Protein AF-0000000087666807 (afdb_homodimer)

Nearest PDB structures (foldseek):
  1y7y-assembly1_B  TM=9.751E-01  e=1.512E-03  Aeromonas hydrophila
  5woq-assembly2_C  TM=7.328E-01  e=1.036E-03  Mycolicibacterium smegmatis MC2 155
  8ezt-assembly1_D-2  TM=8.609E-01  e=6.157E-03  Legionella pneumophila
  4ia8-assembly1_B  TM=7.333E-01  e=5.236E-03  Enterobacter sp. RFL1396
  3g5g-assembly5_J  TM=7.541E-01  e=9.484E-03  Enterobacter sp. RFL1396

Organism: NCBI:txid484088

Radius of gyration: 24.6 Å; Cα contacts (8 Å, |Δi|>4): 236; chains: 2; bounding box: 32×91×91 Å

Secondary structure (DSSP, 8-state):
---S--THHHHHHHHHTT--HHHHHHHHTS-HHHHHHHHTT----BHHHHHHHHHHTTEEEEEEEGGGHHHHHHHHHHHHHHHS-----------------TT-/---S--THHHHHHHHHTT--HHHHHHHHTS-HHHHHHHHTT----BHHHHHHHHHHTTEEEEEEEGGGHHHHHHHHHHHHHHHS-----------------TT-

InterPro domains:
  IPR001387 Cro/C1-type, helix-turn-helix domain [PS50943] (10-64)
  IPR001387 Cro/C1-type, helix-turn-helix domain [SM00530] (9-64)
  IPR001387 Cro/C1-type, helix-turn-helix domain [cd00093] (8-61)
  IPR010982 Lambda repressor-like, DNA-binding domain superfamily [G3DSA:1.10.260.40] (8-65)
  IPR010982 Lambda repressor-like, DNA-binding domain superfamily [SSF47413] (9-67)

pLDDT: mean 81.25, std 23.04, range [29.05, 98.06]

Solvent-accessible surface area (backbone atoms only — not comparable to full-atom values): 11860 Å² total; per-residue (Å²): 124,82,74,35,70,59,31,57,54,54,48,54,50,34,53,64,67,70,46,50,60,59,55,41,12,60,66,34,71,49,53,42,68,56,47,52,35,37,40,67,58,74,53,70,54,32,46,66,57,50,30,30,46,26,54,51,63,51,28,38,48,42,83,32,52,49,91,49,39,66,61,50,50,51,54,48,49,54,58,49,54,67,62,43,62,76,77,60,78,73,68,77,70,69,74,73,68,76,67,70,68,72,72,121,126,80,72,33,70,57,34,58,53,53,47,54,50,33,52,61,69,69,45,52,60,58,55,42,13,60,65,33,72,50,52,43,68,56,46,53,36,38,41,66,58,74,53,69,55,33,46,65,57,51,27,30,46,25,55,51,65,50,30,37,50,43,82,32,53,48,91,49,39,65,62,50,52,50,54,47,48,53,59,51,55,68,61,42,62,77,77,62,78,74,68,75,69,70,73,73,68,76,67,69,68,75,72,122

Foldseek 3Di:
DCVDDQLCVLVLLCVLVPHDLCQLCVQLVHDSVVNVCSSVVNDDDDPSSVVSSCVSSVHDDDDDDPVCVVVVVVVVVVVSVVSPDPPPPPPCPVPPVPPPPVPD/DCVDDQLCVLVLLCVLVPHDLCQLCVQLVHDSVVNVCSSVVNDDDDPSSVVSSCVSSVHDDDDDDPVCVVVVVVVVVVVSVVSNDPPPDPPCPVPPVPPPPVPD

Sequence (208 aa):
MIQGVDFSRFRILREAKKMSQAEVADLADISQGKVSIIEAGKANPEVTTLNAICAALDAELILVPRRIGGDVRNLVDRHLNRHVTPVGAVMSVRDEVFIPDPKDMIQGVDFSRFRILREAKKMSQAEVADLADISQGKVSIIEAGKANPEVTTLNAICAALDAELILVPRRIGGDVRNLVDRHLNRHVTPVGAVMSVRDEVFIPDPKD

Structure (mmCIF, N/CA/C/O backbone):
data_AF-0000000087666807-model_v1
#
loop_
_entity.id
_entity.type
_entity.pdbx_description
1 polymer 'Transcriptional regulator'
#
loop_
_atom_site.group_PDB
_atom_site.id
_atom_site.type_symbol
_atom_site.label_atom_id
_atom_site.label_alt_id
_atom_site.label_comp_id
_atom_site.label_asym_id
_atom_site.label_entity_id
_atom_site.label_seq_id
_atom_site.pdbx_PDB_ins_code
_atom_site.Cartn_x
_atom_site.Cartn_y
_atom_site.Cartn_z
_atom_site.occupancy
_atom_site.B_iso_or_equiv
_atom_site.auth_seq_id
_atom_site.auth_comp_id
_atom_site.auth_asym_id
_atom_site.auth_atom_id
_atom_site.pdbx_PDB_model_num
ATOM 1 N N . MET A 1 1 ? -3.113 6.438 -15.602 1 35.72 1 MET A N 1
ATOM 2 C CA . MET A 1 1 ? -2.324 6.852 -14.445 1 35.72 1 MET A CA 1
ATOM 3 C C . MET A 1 1 ? -2.672 6.008 -13.219 1 35.72 1 MET A C 1
ATOM 5 O O . MET A 1 1 ? -3.807 6.039 -12.742 1 35.72 1 MET A O 1
ATOM 9 N N . ILE A 1 2 ? -2.189 4.902 -13.125 1 46.78 2 ILE A N 1
ATOM 10 C CA . ILE A 1 2 ? -2.531 3.996 -12.031 1 46.78 2 ILE A CA 1
ATOM 11 C C . ILE A 1 2 ? -2.357 4.711 -10.695 1 46.78 2 ILE A C 1
ATOM 13 O O . ILE A 1 2 ? -1.237 5.059 -10.312 1 46.78 2 ILE A O 1
ATOM 17 N N . GLN A 1 3 ? -3.242 5.766 -10.469 1 55.06 3 GLN A N 1
ATOM 18 C CA . GLN A 1 3 ? -3.314 6.684 -9.336 1 55.06 3 GLN A CA 1
ATOM 19 C C . GLN A 1 3 ? -3.619 5.934 -8.039 1 55.06 3 GLN A C 1
ATOM 21 O O . GLN A 1 3 ? -3.578 6.52 -6.957 1 55.06 3 GLN A O 1
ATOM 26 N N . GLY A 1 4 ? -3.055 4.77 -8.008 1 70.12 4 GLY A N 1
ATOM 27 C CA . GLY A 1 4 ? -3.365 4.043 -6.789 1 70.12 4 GLY A CA 1
ATOM 28 C C . GLY A 1 4 ? -2.6 2.738 -6.66 1 70.12 4 GLY A C 1
ATOM 29 O O . GLY A 1 4 ? -1.472 2.625 -7.145 1 70.12 4 GLY A O 1
ATOM 30 N N . VAL A 1 5 ? -3.09 2 -5.922 1 81.5 5 VAL A N 1
ATOM 31 C CA . VAL A 1 5 ? -2.484 0.679 -5.785 1 81.5 5 VAL A CA 1
ATOM 32 C C . VAL A 1 5 ? -2.42 -0.002 -7.152 1 81.5 5 VAL A C 1
ATOM 34 O O . VAL A 1 5 ? -3.432 -0.096 -7.852 1 81.5 5 VAL A O 1
ATOM 37 N N . ASP A 1 6 ? -1.233 -0.375 -7.586 1 84.25 6 ASP A N 1
ATOM 38 C CA . ASP A 1 6 ? -1.036 -1.077 -8.852 1 84.25 6 ASP A CA 1
ATOM 39 C C . ASP A 1 6 ? -1.26 -2.578 -8.688 1 84.25 6 ASP A C 1
ATOM 41 O O . ASP A 1 6 ? -0.338 -3.312 -8.32 1 84.25 6 ASP A O 1
ATOM 45 N N . PHE A 1 7 ? -2.396 -3.062 -9.062 1 89.75 7 PHE A N 1
ATOM 46 C CA . PHE A 1 7 ? -2.801 -4.445 -8.828 1 89.75 7 PHE A CA 1
ATOM 47 C C . PHE A 1 7 ? -2.045 -5.395 -9.742 1 89.75 7 PHE A C 1
ATOM 49 O O . PHE A 1 7 ? -1.998 -6.602 -9.492 1 89.75 7 PHE A O 1
ATOM 56 N N . SER A 1 8 ? -1.511 -4.871 -10.82 1 87.94 8 SER A N 1
ATOM 57 C CA . SER A 1 8 ? -0.708 -5.711 -11.703 1 87.94 8 SER A CA 1
ATOM 58 C C . SER A 1 8 ? 0.528 -6.242 -10.984 1 87.94 8 SE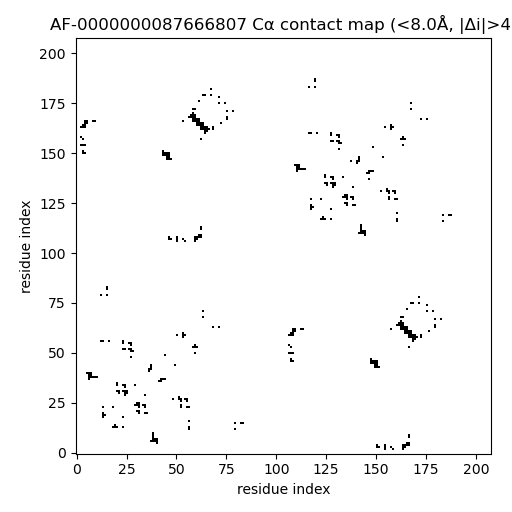R A C 1
ATOM 60 O O . SER A 1 8 ? 1.064 -7.289 -11.352 1 87.94 8 SER A O 1
ATOM 62 N N . ARG A 1 9 ? 0.933 -5.547 -9.984 1 91.12 9 ARG A N 1
ATOM 63 C CA . ARG A 1 9 ? 2.115 -5.953 -9.234 1 91.12 9 ARG A CA 1
ATOM 64 C C . ARG A 1 9 ? 1.837 -7.199 -8.406 1 91.12 9 ARG A C 1
ATOM 66 O O . ARG A 1 9 ? 2.746 -7.984 -8.125 1 91.12 9 ARG A O 1
ATOM 73 N N . PHE A 1 10 ? 0.623 -7.391 -8.047 1 93.69 10 PHE A N 1
ATOM 74 C CA . PHE A 1 10 ? 0.247 -8.602 -7.324 1 93.69 10 PHE A CA 1
ATOM 75 C C . PHE A 1 10 ? 0.445 -9.836 -8.195 1 93.69 10 PHE A C 1
ATOM 77 O O . PHE A 1 10 ? 0.965 -10.852 -7.73 1 93.69 10 PHE A O 1
ATOM 84 N N . ARG A 1 11 ? 0.023 -9.648 -9.43 1 94.19 11 ARG A N 1
ATOM 85 C CA . ARG A 1 11 ? 0.214 -10.734 -10.383 1 94.19 11 ARG A CA 1
ATOM 86 C C . ARG A 1 11 ? 1.696 -11.016 -10.602 1 94.19 11 ARG A C 1
ATOM 88 O O . ARG A 1 11 ? 2.123 -12.18 -10.586 1 94.19 11 ARG A O 1
ATOM 95 N N . ILE A 1 12 ? 2.457 -9.984 -10.82 1 92.81 12 ILE A N 1
ATOM 96 C CA . ILE A 1 12 ? 3.889 -10.109 -11.078 1 92.81 12 ILE A CA 1
ATOM 97 C C . ILE A 1 12 ? 4.562 -10.828 -9.906 1 92.81 12 ILE A C 1
ATOM 99 O O . ILE A 1 12 ? 5.363 -11.742 -10.117 1 92.81 12 ILE A O 1
ATOM 103 N N . LEU A 1 13 ? 4.223 -10.484 -8.734 1 94.12 13 LEU A N 1
ATOM 104 C CA . LEU A 1 13 ? 4.805 -11.102 -7.547 1 94.12 13 LEU A CA 1
ATOM 105 C C . LEU A 1 13 ? 4.348 -12.547 -7.406 1 94.12 13 LEU A C 1
ATOM 107 O O . LEU A 1 13 ? 5.145 -13.422 -7.055 1 94.12 13 LEU A O 1
ATOM 111 N N . ARG A 1 14 ? 3.072 -12.734 -7.566 1 95.5 14 ARG A N 1
ATOM 112 C CA . ARG A 1 14 ? 2.545 -14.094 -7.5 1 95.5 14 ARG A CA 1
ATOM 113 C C . ARG A 1 14 ? 3.291 -15.016 -8.453 1 95.5 14 ARG A C 1
ATOM 115 O O . ARG A 1 14 ? 3.709 -16.109 -8.07 1 95.5 14 ARG A O 1
ATOM 122 N N . GLU A 1 15 ? 3.451 -14.562 -9.695 1 93.88 15 GLU A N 1
ATOM 123 C CA . GLU A 1 15 ? 4.129 -15.344 -10.727 1 93.88 15 GLU A CA 1
ATOM 124 C C . GLU A 1 15 ? 5.602 -15.547 -10.383 1 93.88 15 GLU A C 1
ATOM 126 O O . GLU A 1 15 ? 6.156 -16.625 -10.625 1 93.88 15 GLU A O 1
ATOM 131 N N . ALA A 1 16 ? 6.234 -14.539 -9.828 1 91.44 16 ALA A N 1
ATOM 132 C CA . ALA A 1 16 ? 7.629 -14.641 -9.406 1 91.44 16 ALA A CA 1
ATOM 133 C C . ALA A 1 16 ? 7.805 -15.711 -8.336 1 91.44 16 ALA A C 1
ATOM 135 O O . ALA A 1 16 ? 8.852 -16.359 -8.258 1 91.44 16 ALA A O 1
ATOM 136 N N . LYS A 1 17 ? 6.777 -15.93 -7.59 1 93.75 17 LYS A N 1
ATOM 137 C CA . LYS A 1 17 ? 6.801 -16.922 -6.523 1 93.75 17 LYS A CA 1
ATOM 138 C C . LYS A 1 17 ? 6.285 -18.281 -7.016 1 93.75 17 LYS A C 1
ATOM 140 O O . LYS A 1 17 ? 6.156 -19.219 -6.234 1 93.75 17 LYS A O 1
ATOM 145 N N . LYS A 1 18 ? 5.832 -18.297 -8.289 1 94.38 18 LYS A N 1
ATOM 146 C CA . LYS A 1 18 ? 5.34 -19.5 -8.953 1 94.38 18 LYS A CA 1
ATOM 147 C C . LYS A 1 18 ? 4.051 -20 -8.305 1 94.38 18 LYS A C 1
ATOM 149 O O . LYS A 1 18 ? 3.859 -21.203 -8.133 1 94.38 18 LYS A O 1
ATOM 154 N N . MET A 1 19 ? 3.314 -19.109 -7.887 1 96.44 19 MET A N 1
ATOM 155 C CA . MET A 1 19 ? 2.021 -19.438 -7.301 1 96.44 19 MET A CA 1
ATOM 156 C C . MET A 1 19 ? 0.894 -19.219 -8.305 1 96.44 19 MET A C 1
ATOM 158 O O . MET A 1 19 ? 0.922 -18.266 -9.078 1 96.44 19 MET A O 1
ATOM 162 N N . SER A 1 20 ? -0.062 -20.078 -8.234 1 97.69 20 SER A N 1
ATOM 163 C CA . SER A 1 20 ? -1.288 -19.875 -9 1 97.69 20 SER A CA 1
ATOM 164 C C . SER A 1 20 ? -2.258 -18.969 -8.242 1 97.69 20 SER A C 1
ATOM 166 O O . SER A 1 20 ? -2.059 -18.688 -7.062 1 97.69 20 SER A O 1
ATOM 168 N N . GLN A 1 21 ? -3.223 -18.469 -8.984 1 97.69 21 GLN A N 1
ATOM 169 C CA . GLN A 1 21 ? -4.27 -17.688 -8.328 1 97.69 21 GLN A CA 1
ATOM 170 C C . GLN A 1 21 ? -4.98 -18.516 -7.262 1 97.69 21 GLN A C 1
ATOM 172 O O . GLN A 1 21 ? -5.363 -17.984 -6.211 1 97.69 21 GLN A O 1
ATOM 177 N N . ALA A 1 22 ? -5.18 -19.828 -7.523 1 98.06 22 ALA A N 1
ATOM 178 C CA . ALA A 1 22 ? -5.844 -20.734 -6.586 1 98.06 22 ALA A CA 1
ATOM 179 C C . ALA A 1 22 ? -5.039 -20.875 -5.297 1 98.06 22 ALA A C 1
ATOM 181 O O . ALA A 1 22 ? -5.609 -20.906 -4.203 1 98.06 22 ALA A O 1
ATOM 182 N N . GLU A 1 23 ? -3.779 -20.953 -5.414 1 98.06 23 GLU A N 1
ATOM 183 C CA . GLU A 1 23 ? -2.908 -21.078 -4.25 1 98.06 23 GLU A CA 1
ATOM 184 C C . GLU A 1 23 ? -2.951 -19.812 -3.395 1 98.06 23 GLU A C 1
ATOM 186 O O . GLU A 1 23 ? -3.031 -19.891 -2.166 1 98.06 23 GLU A O 1
ATOM 191 N N . VAL A 1 24 ? -2.91 -18.719 -4.016 1 97.88 24 VAL A N 1
ATOM 192 C CA . VAL A 1 24 ? -2.998 -17.453 -3.291 1 97.88 24 VAL A CA 1
ATOM 193 C C . VAL A 1 24 ? -4.348 -17.359 -2.584 1 97.88 24 VAL A C 1
ATOM 195 O O . VAL A 1 24 ? -4.418 -16.953 -1.422 1 97.88 24 VAL A O 1
ATOM 198 N N . ALA A 1 25 ? -5.375 -17.688 -3.311 1 98.06 25 ALA A N 1
ATOM 199 C CA . ALA A 1 25 ? -6.734 -17.641 -2.77 1 98.06 25 ALA A CA 1
ATOM 200 C C . ALA A 1 25 ? -6.852 -18.516 -1.518 1 98.06 25 ALA A C 1
ATOM 202 O O . ALA A 1 25 ? -7.438 -18.078 -0.518 1 98.06 25 ALA A O 1
ATOM 203 N N . ASP A 1 26 ? -6.316 -19.672 -1.569 1 98.06 26 ASP A N 1
ATOM 204 C CA . ASP A 1 26 ? -6.348 -20.609 -0.443 1 98.06 26 ASP A CA 1
ATOM 205 C C . ASP A 1 26 ? -5.613 -20.031 0.764 1 98.06 26 ASP A C 1
ATOM 207 O O . ASP A 1 26 ? -6.145 -20.016 1.876 1 98.06 26 ASP A O 1
ATOM 211 N N . LEU A 1 27 ? -4.477 -19.469 0.552 1 97.19 27 LEU A N 1
ATOM 212 C CA . LEU A 1 27 ? -3.652 -18.922 1.618 1 97.19 27 LEU A CA 1
ATOM 213 C C . LEU A 1 27 ? -4.301 -17.672 2.211 1 97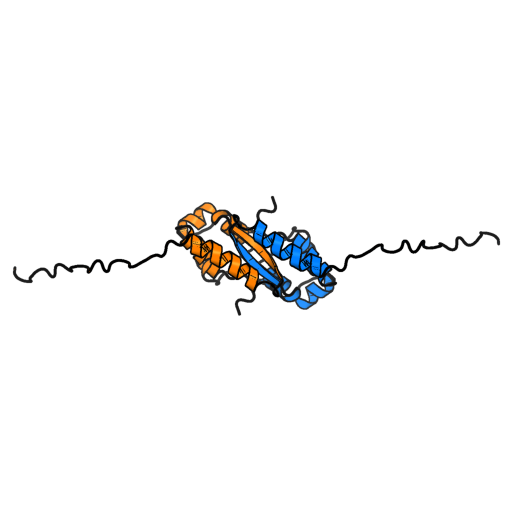.19 27 LEU A C 1
ATOM 215 O O . LEU A 1 27 ? -4.18 -17.406 3.412 1 97.19 27 LEU A O 1
ATOM 219 N N . ALA A 1 28 ? -4.938 -16.922 1.374 1 97.12 28 ALA A N 1
ATOM 220 C CA . ALA A 1 28 ? -5.555 -15.672 1.795 1 97.12 28 ALA A CA 1
ATOM 221 C C . ALA A 1 28 ? -6.973 -15.906 2.309 1 97.12 28 ALA A C 1
ATOM 223 O O . ALA A 1 28 ? -7.617 -14.984 2.814 1 97.12 28 ALA A O 1
ATOM 224 N N . ASP A 1 29 ? -7.508 -17.078 2.102 1 97.5 29 ASP A N 1
ATOM 225 C CA . ASP A 1 29 ? -8.852 -17.469 2.525 1 97.5 29 ASP A CA 1
ATOM 226 C C . ASP A 1 29 ? -9.914 -16.641 1.8 1 97.5 29 ASP A C 1
ATOM 228 O O . ASP A 1 29 ? -10.781 -16.047 2.436 1 97.5 29 ASP A O 1
ATOM 232 N N . ILE A 1 30 ? -9.75 -16.484 0.566 1 96.56 30 ILE A N 1
ATOM 233 C CA . ILE A 1 30 ? -10.719 -15.867 -0.335 1 96.56 30 ILE A CA 1
ATOM 234 C C . ILE A 1 30 ? -10.891 -16.734 -1.583 1 96.56 30 ILE A C 1
ATOM 236 O O . ILE A 1 30 ? -10.188 -17.734 -1.751 1 96.56 30 ILE A O 1
ATOM 240 N N . SER A 1 31 ? -11.828 -16.359 -2.389 1 97.31 31 SER A N 1
ATOM 241 C CA . SER A 1 31 ? -12.07 -17.156 -3.594 1 97.31 31 SER A CA 1
ATOM 242 C C . SER A 1 31 ? -11.07 -16.797 -4.695 1 97.31 31 SER A C 1
ATOM 244 O O . SER A 1 31 ? -10.594 -15.664 -4.762 1 97.31 31 SER A O 1
ATOM 246 N N . GLN A 1 32 ? -10.781 -17.797 -5.527 1 97.44 32 GLN A N 1
ATOM 247 C CA . GLN A 1 32 ? -9.922 -17.562 -6.688 1 97.44 32 GLN A CA 1
ATOM 248 C C . GLN A 1 32 ? -10.484 -16.453 -7.578 1 97.44 32 GLN A C 1
ATOM 250 O O . GLN A 1 32 ? -9.727 -15.68 -8.164 1 97.44 32 GLN A O 1
ATOM 255 N N . GLY A 1 33 ? -11.797 -16.453 -7.691 1 97.12 33 GLY A N 1
ATOM 256 C CA . GLY A 1 33 ? -12.438 -15.398 -8.469 1 97.12 33 GLY A CA 1
ATOM 257 C C . GLY A 1 33 ? -12.141 -14.008 -7.953 1 97.12 33 GLY A C 1
ATOM 258 O O . GLY A 1 33 ? -11.945 -13.078 -8.742 1 97.12 33 GLY A O 1
ATOM 259 N N . LYS A 1 34 ? -12.102 -13.836 -6.688 1 96.69 34 LYS A N 1
ATOM 260 C CA . LYS A 1 34 ? -11.781 -12.555 -6.074 1 96.69 34 LYS A CA 1
ATOM 261 C C . LYS A 1 34 ? -10.344 -12.141 -6.371 1 96.69 34 LYS A C 1
ATOM 263 O O . LYS A 1 34 ? -10.07 -10.977 -6.664 1 96.69 34 LYS A O 1
ATOM 268 N N . VAL A 1 35 ? -9.445 -13.078 -6.25 1 97 35 VAL A N 1
ATOM 269 C CA . VAL A 1 35 ? -8.055 -12.812 -6.578 1 97 35 VAL A CA 1
ATOM 270 C C . VAL A 1 35 ? -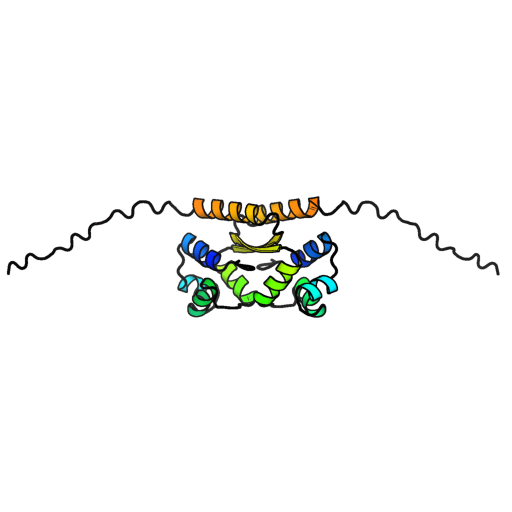7.945 -12.328 -8.023 1 97 35 VAL A C 1
ATOM 272 O O . VAL A 1 35 ? -7.277 -11.336 -8.305 1 97 35 VAL A O 1
ATOM 275 N N . SER A 1 36 ? -8.586 -13.008 -8.906 1 96.12 36 SER A N 1
ATOM 276 C CA . SER A 1 36 ? -8.539 -12.68 -10.32 1 96.12 36 SER A CA 1
ATOM 277 C C . SER A 1 36 ? -9.047 -11.266 -10.578 1 96.12 36 SER A C 1
ATOM 279 O O . SER A 1 36 ? -8.422 -10.492 -11.305 1 96.12 36 SER A O 1
ATOM 281 N N . ILE A 1 37 ? -10.156 -10.961 -9.969 1 94.75 37 ILE A N 1
ATOM 282 C CA . ILE A 1 37 ? -10.773 -9.648 -10.164 1 94.75 37 ILE A CA 1
ATOM 283 C C . ILE A 1 37 ? -9.867 -8.562 -9.578 1 94.75 37 ILE A C 1
ATOM 285 O O . ILE A 1 37 ? -9.742 -7.477 -10.148 1 94.75 37 ILE A O 1
ATOM 289 N N . ILE A 1 38 ? -9.242 -8.828 -8.508 1 94.38 38 ILE A N 1
ATOM 290 C CA . ILE A 1 38 ? -8.359 -7.875 -7.855 1 94.38 38 ILE A CA 1
ATOM 291 C C . ILE A 1 38 ? -7.117 -7.645 -8.719 1 94.38 38 ILE A C 1
ATOM 293 O O . ILE A 1 38 ? -6.754 -6.5 -9 1 94.38 38 ILE A O 1
ATOM 297 N N . GLU A 1 39 ? -6.496 -8.734 -9.203 1 93.81 39 GLU A N 1
ATOM 298 C CA . GLU A 1 39 ? -5.289 -8.617 -10.016 1 93.81 39 GLU A CA 1
ATOM 299 C C . GLU A 1 39 ? -5.574 -7.902 -11.336 1 93.81 39 GLU A C 1
ATOM 301 O O . GLU A 1 39 ? -4.672 -7.312 -11.938 1 93.81 39 GLU A O 1
ATOM 306 N N . ALA A 1 40 ? -6.855 -7.988 -11.734 1 92.31 40 ALA A N 1
ATOM 307 C CA . ALA A 1 40 ? -7.262 -7.336 -12.977 1 92.31 40 ALA A CA 1
ATOM 308 C C . ALA A 1 40 ? -7.594 -5.863 -12.742 1 92.31 40 ALA A C 1
ATOM 310 O O . ALA A 1 40 ? -7.863 -5.121 -13.688 1 92.31 40 ALA A O 1
ATOM 311 N N . GLY A 1 41 ? -7.551 -5.508 -11.562 1 90.5 41 GLY A N 1
ATOM 312 C CA . GLY A 1 41 ? -7.859 -4.121 -11.25 1 90.5 41 GLY A CA 1
ATOM 313 C C . GLY A 1 41 ? -9.336 -3.805 -11.328 1 90.5 41 GLY A C 1
ATOM 314 O O . GLY A 1 41 ? -9.727 -2.641 -11.469 1 90.5 41 GLY A O 1
ATOM 315 N N . LYS A 1 42 ? -10.164 -4.703 -11.227 1 90.56 42 LYS A N 1
ATOM 316 C CA . LYS A 1 42 ? -11.602 -4.535 -11.398 1 90.56 42 LYS A CA 1
ATOM 317 C C . LYS A 1 42 ? -12.328 -4.578 -10.055 1 90.56 42 LYS A C 1
ATOM 319 O O . LYS A 1 42 ? -13.562 -4.586 -10.016 1 90.56 42 LYS A O 1
ATOM 324 N N . ALA A 1 43 ? -11.641 -4.66 -9.008 1 90.25 43 ALA A N 1
ATOM 325 C CA . ALA A 1 43 ? -12.219 -4.727 -7.668 1 90.25 43 ALA A CA 1
ATOM 326 C C . ALA A 1 43 ? -11.805 -3.52 -6.836 1 90.25 43 ALA A C 1
ATOM 328 O O . ALA A 1 43 ? -10.859 -2.807 -7.188 1 90.25 43 ALA A O 1
ATOM 329 N N . ASN A 1 44 ? -12.586 -3.244 -5.828 1 93.44 44 ASN A N 1
ATOM 330 C CA . ASN A 1 44 ? -12.281 -2.262 -4.797 1 93.44 44 ASN A CA 1
ATOM 331 C C . ASN A 1 44 ? -12.188 -2.908 -3.416 1 93.44 44 ASN A C 1
ATOM 333 O O . ASN A 1 44 ? -13.016 -2.643 -2.545 1 93.44 44 ASN A O 1
ATOM 337 N N . PRO A 1 45 ? -11.133 -3.688 -3.277 1 94.31 45 PRO A N 1
ATOM 338 C CA . PRO A 1 45 ? -11.023 -4.445 -2.031 1 94.31 45 PRO A CA 1
ATOM 339 C C . PRO A 1 45 ? -10.758 -3.559 -0.818 1 94.31 45 PRO A C 1
ATOM 341 O O . PRO A 1 45 ? -10.203 -2.463 -0.961 1 94.31 45 PRO A O 1
ATOM 344 N N . GLU A 1 46 ? -11.18 -4.09 0.335 1 94.25 46 GLU A N 1
ATOM 345 C CA . GLU A 1 46 ? -10.836 -3.436 1.593 1 94.25 46 GLU A CA 1
ATOM 346 C C . GLU A 1 46 ? -9.414 -3.801 2.031 1 94.25 46 GLU A C 1
ATOM 348 O O . GLU A 1 46 ? -8.836 -4.77 1.533 1 94.25 46 GLU A O 1
ATOM 353 N N . VAL A 1 47 ? -8.977 -3.045 2.932 1 93.12 47 VAL A N 1
ATOM 354 C CA . VAL A 1 47 ? -7.617 -3.217 3.42 1 93.12 47 VAL A CA 1
ATOM 355 C C . VAL A 1 47 ? -7.438 -4.633 3.971 1 93.12 47 VAL A C 1
ATOM 357 O O . VAL A 1 47 ? -6.387 -5.25 3.785 1 93.12 47 VAL A O 1
ATOM 360 N N . THR A 1 48 ? -8.422 -5.133 4.617 1 93.25 48 THR A N 1
ATOM 361 C CA . THR A 1 48 ? -8.328 -6.469 5.191 1 93.25 48 THR A CA 1
ATOM 362 C C . THR A 1 48 ? -8.055 -7.508 4.105 1 93.25 48 THR A C 1
ATOM 364 O O . THR A 1 48 ? -7.238 -8.406 4.289 1 93.25 48 THR A O 1
ATOM 367 N N . THR A 1 49 ? -8.734 -7.414 3.045 1 94.31 49 THR A N 1
ATOM 368 C CA . THR A 1 49 ? -8.547 -8.328 1.926 1 94.31 49 THR A CA 1
ATOM 369 C C . THR A 1 49 ? -7.152 -8.172 1.325 1 94.31 49 THR A C 1
ATOM 371 O O . THR A 1 49 ? -6.477 -9.156 1.039 1 94.31 49 THR A O 1
ATOM 374 N N . LEU A 1 50 ? -6.758 -6.98 1.177 1 93.62 50 LEU A N 1
ATOM 375 C CA . LEU A 1 50 ? -5.438 -6.711 0.624 1 93.62 50 LEU A CA 1
ATOM 376 C C . LEU A 1 50 ? -4.344 -7.27 1.527 1 93.62 50 LEU A C 1
ATOM 378 O O . LEU A 1 50 ? -3.377 -7.863 1.044 1 93.62 50 LEU A O 1
ATOM 382 N N . ASN A 1 51 ? -4.547 -7.066 2.75 1 93.81 51 ASN A N 1
ATOM 383 C CA . ASN A 1 51 ? -3.572 -7.586 3.703 1 93.81 51 ASN A CA 1
ATOM 384 C C . ASN A 1 51 ? -3.48 -9.109 3.637 1 93.81 51 ASN A C 1
ATOM 386 O O . ASN A 1 51 ? -2.396 -9.672 3.781 1 93.81 51 ASN A O 1
ATOM 390 N N . ALA A 1 52 ? -4.586 -9.711 3.494 1 95.44 52 ALA A N 1
ATOM 391 C CA . ALA A 1 52 ? -4.594 -11.172 3.387 1 95.44 52 ALA A CA 1
ATOM 392 C C . ALA A 1 52 ? -3.816 -11.633 2.16 1 95.44 52 ALA A C 1
ATOM 394 O O . ALA A 1 52 ? -3.035 -12.586 2.236 1 95.44 52 ALA A O 1
ATOM 395 N N . ILE A 1 53 ? -4.027 -10.969 1.065 1 95.94 53 ILE A N 1
ATOM 396 C CA . ILE A 1 53 ? -3.328 -11.32 -0.168 1 95.94 53 ILE A CA 1
ATOM 397 C C . ILE A 1 53 ? -1.837 -11.031 -0.015 1 95.94 53 ILE A C 1
ATOM 399 O O . ILE A 1 53 ? -0.999 -11.828 -0.445 1 95.94 53 ILE A O 1
ATOM 403 N N . CYS A 1 54 ? -1.523 -9.93 0.537 1 95.81 54 CYS A N 1
ATOM 404 C CA . CYS A 1 54 ? -0.129 -9.578 0.778 1 95.81 54 CYS A CA 1
ATOM 405 C C . CYS A 1 54 ? 0.56 -10.633 1.639 1 95.81 54 CYS A C 1
ATOM 407 O O . CYS A 1 54 ? 1.695 -11.023 1.359 1 95.81 54 CYS A O 1
ATOM 409 N N . ALA A 1 55 ? -0.126 -11.047 2.699 1 95.88 55 ALA A N 1
ATOM 410 C CA . ALA A 1 55 ? 0.426 -12.078 3.57 1 95.88 55 ALA A CA 1
ATOM 411 C C . ALA A 1 55 ? 0.694 -13.367 2.795 1 95.88 55 ALA A C 1
ATOM 413 O O . ALA A 1 55 ? 1.746 -13.984 2.957 1 95.88 55 ALA A O 1
ATOM 414 N N . ALA A 1 56 ? -0.255 -13.711 1.967 1 96.75 56 ALA A N 1
ATOM 415 C CA . ALA A 1 56 ? -0.119 -14.914 1.149 1 96.75 56 ALA A CA 1
ATOM 416 C C . ALA A 1 56 ? 1.095 -14.812 0.229 1 96.75 56 ALA A C 1
ATOM 418 O O . ALA A 1 56 ? 1.735 -15.82 -0.071 1 96.75 56 ALA A O 1
ATOM 419 N N . LEU A 1 57 ? 1.464 -13.633 -0.197 1 96.06 57 LEU A N 1
ATOM 420 C CA . LEU A 1 57 ? 2.545 -13.406 -1.148 1 96.06 57 LEU A CA 1
ATOM 421 C C . LEU A 1 57 ? 3.83 -13.016 -0.425 1 96.06 57 LEU A C 1
ATOM 423 O O . LEU A 1 57 ? 4.824 -12.656 -1.063 1 96.06 57 LEU A O 1
ATOM 427 N N . ASP A 1 58 ? 3.816 -12.961 0.876 1 95.81 58 ASP A N 1
ATOM 428 C CA . ASP A 1 58 ? 4.941 -12.516 1.691 1 95.81 58 ASP A CA 1
ATOM 429 C C . ASP A 1 58 ? 5.402 -11.125 1.275 1 95.81 58 ASP A C 1
ATOM 431 O O . ASP A 1 58 ? 6.582 -10.914 0.987 1 95.81 58 ASP A O 1
ATOM 435 N N . ALA A 1 59 ? 4.473 -10.227 1.237 1 96.31 59 ALA A N 1
ATOM 436 C CA . ALA A 1 59 ? 4.664 -8.836 0.85 1 96.31 59 ALA A CA 1
ATOM 437 C C . ALA A 1 59 ? 3.859 -7.898 1.747 1 96.31 59 ALA A C 1
ATOM 439 O O . ALA A 1 59 ? 3.135 -8.352 2.635 1 96.31 59 ALA A O 1
ATOM 440 N N . GLU A 1 60 ? 4.031 -6.66 1.537 1 95.25 60 GLU A N 1
ATOM 441 C CA . GLU A 1 60 ? 3.287 -5.641 2.268 1 95.25 60 GLU A CA 1
ATOM 442 C C . GLU A 1 60 ? 3.125 -4.375 1.431 1 95.25 60 GLU A C 1
ATOM 444 O O . GLU A 1 60 ? 3.857 -4.164 0.462 1 95.25 60 GLU A O 1
ATOM 449 N N . LEU A 1 61 ? 2.084 -3.615 1.721 1 95.06 61 LEU A N 1
ATOM 450 C CA . LEU A 1 61 ? 1.885 -2.307 1.109 1 95.06 61 LEU A CA 1
ATOM 451 C C . LEU A 1 61 ? 2.514 -1.207 1.959 1 95.06 61 LEU A C 1
ATOM 453 O O . LEU A 1 61 ? 2.223 -1.097 3.152 1 95.06 61 LEU A O 1
ATOM 457 N N . ILE A 1 62 ? 3.369 -0.396 1.378 1 95.12 62 ILE A N 1
ATOM 458 C CA . ILE A 1 62 ? 4.051 0.667 2.105 1 95.12 62 ILE A CA 1
ATOM 459 C C . ILE A 1 62 ? 3.689 2.021 1.502 1 95.12 62 ILE A C 1
ATOM 461 O O . ILE A 1 62 ? 3.641 2.17 0.279 1 95.12 62 ILE A O 1
ATOM 465 N N . LEU A 1 63 ? 3.303 2.951 2.396 1 95.06 63 LEU A N 1
ATOM 466 C CA . LEU A 1 63 ? 3.051 4.328 1.98 1 95.06 63 LEU A CA 1
ATOM 467 C C . LEU A 1 63 ? 4.352 5.027 1.608 1 95.06 63 LEU A C 1
ATOM 469 O O . LEU A 1 63 ? 5.27 5.121 2.428 1 95.06 63 LEU A O 1
ATOM 473 N N . VAL A 1 64 ? 4.422 5.52 0.364 1 95.81 64 VAL A N 1
ATOM 474 C CA . VAL A 1 64 ? 5.641 6.109 -0.175 1 95.81 64 VAL A CA 1
ATOM 475 C C . VAL A 1 64 ? 5.34 7.496 -0.739 1 95.81 64 VAL A C 1
ATOM 477 O O . VAL A 1 64 ? 4.445 7.656 -1.572 1 95.81 64 VAL A O 1
ATOM 480 N N . PRO A 1 65 ? 6.109 8.508 -0.25 1 95.69 65 PRO A N 1
ATOM 481 C CA . PRO A 1 65 ? 5.973 9.789 -0.933 1 95.69 65 PRO A CA 1
ATOM 482 C C . PRO A 1 65 ? 6.223 9.695 -2.436 1 95.69 65 PRO A C 1
ATOM 484 O O . PRO A 1 65 ? 7.16 9.016 -2.867 1 95.69 65 PRO A O 1
ATOM 487 N N . ARG A 1 66 ? 5.434 10.367 -3.195 1 95.31 66 ARG A N 1
ATOM 488 C CA . ARG A 1 66 ? 5.508 10.25 -4.648 1 95.31 66 ARG A CA 1
ATOM 489 C C . ARG A 1 66 ? 6.887 10.664 -5.156 1 95.31 66 ARG A C 1
ATOM 491 O O . ARG A 1 66 ? 7.387 10.102 -6.137 1 95.31 66 ARG A O 1
ATOM 498 N N . ARG A 1 67 ? 7.484 11.562 -4.516 1 95.38 67 ARG A N 1
ATOM 499 C CA . ARG A 1 67 ? 8.773 12.094 -4.93 1 95.38 67 ARG A CA 1
ATOM 500 C C . ARG A 1 67 ? 9.828 10.984 -5.004 1 95.38 67 ARG A C 1
ATOM 502 O O . ARG A 1 67 ? 10.773 11.078 -5.785 1 95.38 67 ARG A O 1
ATOM 509 N N . ILE A 1 68 ? 9.648 9.977 -4.215 1 96.62 68 ILE A N 1
ATOM 510 C CA . ILE A 1 68 ? 10.641 8.914 -4.207 1 96.62 68 ILE A CA 1
ATOM 511 C C . ILE A 1 68 ? 10.008 7.609 -4.684 1 96.62 68 ILE A C 1
ATOM 513 O O . ILE A 1 68 ? 10.555 6.527 -4.465 1 96.62 68 ILE A O 1
ATOM 517 N N . GLY A 1 69 ? 8.797 7.645 -5.188 1 96 69 GLY A N 1
ATOM 518 C CA . GLY A 1 69 ? 8.117 6.465 -5.703 1 96 69 GLY A CA 1
ATOM 519 C C . GLY A 1 69 ? 8.945 5.707 -6.727 1 96 69 GLY A C 1
ATOM 520 O O . GLY A 1 69 ? 8.984 4.473 -6.707 1 96 69 GLY A O 1
ATOM 521 N N . GLY A 1 70 ? 9.547 6.441 -7.582 1 96 70 GLY A N 1
ATOM 522 C CA . GLY A 1 70 ? 10.391 5.832 -8.594 1 96 70 GLY A CA 1
ATOM 523 C C . GLY A 1 70 ? 11.539 5.031 -8 1 96 70 GLY A C 1
ATOM 524 O O . GLY A 1 70 ? 11.844 3.934 -8.469 1 96 70 GLY A O 1
ATOM 525 N N . ASP A 1 71 ? 12.203 5.605 -6.953 1 97.06 71 ASP A N 1
ATOM 526 C CA . ASP A 1 71 ? 13.289 4.914 -6.273 1 97.06 71 ASP A CA 1
ATOM 527 C C . ASP A 1 71 ? 12.812 3.594 -5.668 1 97.06 71 ASP A C 1
ATOM 529 O O . ASP A 1 71 ? 13.5 2.576 -5.766 1 97.06 71 ASP A O 1
ATOM 533 N N . VAL A 1 72 ? 11.719 3.639 -5.105 1 96.81 72 VAL A N 1
ATOM 534 C CA . VAL A 1 72 ? 11.172 2.457 -4.445 1 96.81 72 VAL A CA 1
ATOM 535 C C . VAL A 1 72 ? 10.797 1.408 -5.492 1 96.81 72 VAL A C 1
ATOM 537 O O . VAL A 1 72 ? 11.117 0.227 -5.336 1 96.81 72 VAL A O 1
ATOM 540 N N . ARG A 1 73 ? 10.133 1.809 -6.547 1 95.06 73 ARG A N 1
ATOM 541 C CA . ARG A 1 73 ? 9.766 0.866 -7.598 1 95.06 73 ARG A CA 1
ATOM 542 C C . ARG A 1 73 ? 11 0.206 -8.203 1 95.06 73 ARG A C 1
ATOM 544 O O . ARG A 1 73 ? 10.984 -0.989 -8.508 1 95.06 73 ARG A O 1
ATOM 551 N N . ASN A 1 74 ? 12.047 0.97 -8.359 1 96.25 74 ASN A N 1
ATOM 552 C CA . ASN A 1 74 ? 13.297 0.417 -8.875 1 96.25 74 ASN A CA 1
ATOM 553 C C . ASN A 1 74 ? 13.875 -0.635 -7.938 1 96.25 74 ASN A C 1
ATOM 555 O O . ASN A 1 74 ? 14.383 -1.662 -8.383 1 96.25 74 ASN A O 1
ATOM 559 N N . LEU A 1 75 ? 13.828 -0.333 -6.672 1 95.75 75 LEU A N 1
ATOM 560 C CA . LEU A 1 75 ? 14.297 -1.274 -5.664 1 95.75 75 LEU A CA 1
ATOM 561 C C . LEU A 1 75 ? 13.5 -2.574 -5.723 1 95.75 75 LEU A C 1
ATOM 563 O O . LEU A 1 75 ? 14.078 -3.664 -5.645 1 95.75 75 LEU A O 1
ATOM 567 N N . VAL A 1 76 ? 12.219 -2.482 -5.859 1 95.19 76 VAL A N 1
ATOM 568 C CA . VAL A 1 76 ? 11.344 -3.646 -5.91 1 95.19 76 VAL A CA 1
ATOM 569 C C . VAL A 1 76 ? 11.617 -4.449 -7.18 1 95.19 76 VAL A C 1
ATOM 571 O O . VAL A 1 76 ? 11.734 -5.676 -7.133 1 95.19 76 VAL A O 1
ATOM 574 N N . ASP A 1 77 ? 11.75 -3.764 -8.32 1 93.81 77 ASP A N 1
ATOM 575 C CA . ASP A 1 77 ? 12 -4.43 -9.602 1 93.81 77 ASP A CA 1
ATOM 576 C C . ASP A 1 77 ? 13.336 -5.172 -9.578 1 93.81 77 ASP A C 1
ATOM 578 O O . ASP A 1 77 ? 13.438 -6.281 -10.109 1 93.81 77 ASP A O 1
ATOM 582 N N . ARG A 1 78 ? 14.312 -4.598 -9.039 1 93.5 78 ARG A N 1
ATOM 583 C CA . ARG A 1 78 ? 15.617 -5.246 -8.922 1 93.5 78 ARG A CA 1
ATOM 584 C C . ARG A 1 78 ? 15.516 -6.531 -8.102 1 93.5 78 ARG A C 1
ATOM 586 O O . ARG A 1 78 ? 16.156 -7.531 -8.438 1 93.5 78 ARG A O 1
ATOM 593 N N . HIS A 1 79 ? 14.75 -6.418 -7.035 1 92.44 79 HIS A N 1
ATOM 594 C CA . HIS A 1 79 ? 14.562 -7.586 -6.18 1 92.44 79 HIS A CA 1
ATOM 595 C C . HIS A 1 79 ? 13.836 -8.703 -6.926 1 92.44 79 HIS A C 1
ATOM 597 O O . HIS A 1 79 ? 14.203 -9.875 -6.797 1 92.44 79 HIS A O 1
ATOM 603 N N . LEU A 1 80 ? 12.852 -8.32 -7.684 1 88.81 80 LEU A N 1
ATOM 604 C CA . LEU A 1 80 ? 12.039 -9.32 -8.367 1 88.81 80 LEU A CA 1
ATOM 605 C C . LEU A 1 80 ? 12.789 -9.906 -9.562 1 88.81 80 LEU A C 1
ATOM 607 O O . LEU A 1 80 ? 12.602 -11.07 -9.906 1 88.81 80 LEU A O 1
ATOM 611 N N . ASN A 1 81 ? 13.516 -9.133 -10.312 1 81.81 81 ASN A N 1
ATOM 612 C CA . ASN A 1 81 ? 14.258 -9.602 -11.477 1 81.81 81 ASN A CA 1
ATOM 613 C C . ASN A 1 81 ? 15.406 -10.523 -11.07 1 81.81 81 ASN A C 1
ATOM 615 O O . ASN A 1 81 ? 15.836 -11.375 -11.852 1 81.81 81 ASN A O 1
ATOM 619 N N . ARG A 1 82 ? 15.844 -10.289 -9.922 1 68.62 82 ARG A N 1
ATOM 620 C CA . ARG A 1 82 ? 16.875 -11.203 -9.445 1 68.62 82 ARG A CA 1
ATOM 621 C C . ARG A 1 82 ? 16.328 -12.617 -9.273 1 68.62 82 ARG A C 1
ATOM 623 O O . ARG A 1 82 ? 17.047 -13.602 -9.406 1 68.62 82 ARG A O 1
ATOM 630 N N . HIS A 1 83 ? 15.156 -12.719 -8.844 1 59.41 83 HIS A N 1
ATOM 631 C CA . HIS A 1 83 ? 14.602 -14.039 -8.594 1 59.41 83 HIS A CA 1
ATOM 632 C C . HIS A 1 83 ? 13.969 -14.625 -9.852 1 59.41 83 HIS A C 1
ATOM 634 O O . HIS A 1 83 ? 13.648 -15.812 -9.898 1 59.41 83 HIS A O 1
ATOM 640 N N . VAL A 1 84 ? 13.492 -13.766 -10.672 1 55.56 84 VAL A N 1
ATOM 641 C CA . VAL A 1 84 ? 12.961 -14.305 -11.922 1 55.56 84 VAL A CA 1
ATOM 642 C C . VAL A 1 84 ? 14.094 -14.906 -12.75 1 55.56 84 VAL A C 1
ATOM 644 O O . VAL A 1 84 ? 15.039 -14.211 -13.117 1 55.56 84 VAL A O 1
ATOM 647 N N . THR A 1 85 ? 14.5 -16.062 -12.523 1 47.44 85 THR A N 1
ATOM 648 C CA . THR A 1 85 ? 15.383 -16.844 -13.391 1 47.44 85 THR A CA 1
ATOM 649 C C . THR A 1 85 ? 15.086 -16.547 -14.859 1 47.44 85 THR A C 1
ATOM 651 O O . THR A 1 85 ? 13.93 -16.562 -15.281 1 47.44 85 THR A O 1
ATOM 654 N N . PRO A 1 86 ? 16.016 -15.859 -15.508 1 43.34 86 PRO A N 1
ATOM 655 C CA . PRO A 1 86 ? 15.742 -15.656 -16.938 1 43.34 86 PRO A CA 1
ATOM 656 C C . PRO A 1 86 ? 15.031 -16.844 -17.578 1 43.34 86 PRO A C 1
ATOM 658 O O . PRO A 1 86 ? 15.453 -17.984 -17.406 1 43.34 86 PRO A O 1
ATOM 661 N N . VAL A 1 87 ? 13.758 -16.859 -17.422 1 41.91 87 VAL A N 1
ATOM 662 C CA . VAL A 1 87 ? 13.125 -17.797 -18.344 1 41.91 87 VAL A CA 1
ATOM 663 C C . VAL A 1 87 ? 13.914 -17.844 -19.656 1 41.91 87 VAL A C 1
ATOM 665 O O . VAL A 1 87 ? 13.922 -16.875 -20.422 1 41.91 87 VAL A O 1
ATOM 668 N N . GLY A 1 88 ? 15.164 -18.078 -19.672 1 38.28 88 GLY A N 1
ATOM 669 C CA . GLY A 1 88 ? 15.719 -18.453 -20.969 1 38.28 88 GLY A CA 1
ATOM 670 C C . GLY A 1 88 ? 14.688 -19.016 -21.922 1 38.28 88 GLY A C 1
ATOM 671 O O . GLY A 1 88 ? 13.578 -19.359 -21.516 1 38.28 88 GLY A O 1
ATOM 672 N N . ALA A 1 89 ? 15.188 -19.281 -23.266 1 38.41 89 ALA A N 1
ATOM 673 C CA . ALA A 1 89 ? 14.719 -19.844 -24.516 1 38.41 89 ALA A CA 1
ATOM 674 C C . ALA A 1 89 ? 13.922 -21.125 -24.281 1 38.41 89 ALA A C 1
ATOM 676 O O . ALA A 1 89 ? 14.477 -22.141 -23.844 1 38.41 89 ALA A O 1
ATOM 677 N N . VAL A 1 90 ? 12.773 -21.016 -23.609 1 40.69 90 VAL A N 1
ATOM 678 C CA . VAL A 1 90 ? 11.922 -22.141 -24.016 1 40.69 90 VAL A CA 1
ATOM 679 C C . VAL A 1 90 ? 12.422 -22.734 -25.328 1 40.69 90 VAL A C 1
ATOM 681 O O . VAL A 1 90 ? 12.5 -22.031 -26.344 1 40.69 90 VAL A O 1
ATOM 684 N N . MET A 1 91 ? 13.453 -23.5 -25.344 1 36.28 91 MET A N 1
ATOM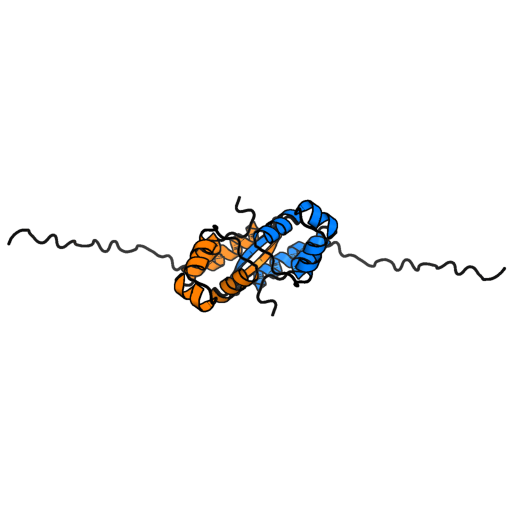 685 C CA . MET A 1 91 ? 13.75 -24.391 -26.453 1 36.28 91 MET A CA 1
ATOM 686 C C . MET A 1 91 ? 12.477 -24.797 -27.188 1 36.28 91 MET A C 1
ATOM 688 O O . MET A 1 91 ? 11.477 -25.141 -26.547 1 36.28 91 MET A O 1
ATOM 692 N N . SER A 1 92 ? 12.133 -24.141 -28.281 1 35.38 92 SER A N 1
ATOM 693 C CA . SER A 1 92 ? 11.242 -24.609 -29.344 1 35.38 92 SER A CA 1
ATOM 694 C C . SER A 1 92 ? 11.172 -26.125 -29.375 1 35.38 92 SER A C 1
ATOM 696 O O . SER A 1 92 ? 12.109 -26.781 -29.844 1 35.38 92 SER A O 1
ATOM 698 N N . VAL A 1 93 ? 11.086 -26.766 -28.281 1 39.62 93 VAL A N 1
ATOM 699 C CA . VAL A 1 93 ? 10.781 -28.156 -28.578 1 39.62 93 VAL A CA 1
ATOM 700 C C . VAL A 1 93 ? 9.734 -28.234 -29.688 1 39.62 93 VAL A C 1
ATOM 702 O O . VAL A 1 93 ? 8.641 -27.672 -29.562 1 39.62 93 VAL A O 1
ATOM 705 N N . ARG A 1 94 ? 10.156 -27.922 -30.938 1 37.31 94 ARG A N 1
ATOM 706 C CA . ARG A 1 94 ? 9.469 -28.375 -32.156 1 37.31 94 ARG A CA 1
ATOM 707 C C . ARG A 1 94 ? 8.672 -29.641 -31.875 1 37.31 94 ARG A C 1
ATOM 709 O O . ARG A 1 94 ? 9.242 -30.672 -31.484 1 37.31 94 ARG A O 1
ATOM 716 N N . ASP A 1 95 ? 7.547 -29.484 -31.25 1 37.34 95 ASP A N 1
ATOM 717 C CA . ASP A 1 95 ? 6.516 -30.516 -31.391 1 37.34 95 ASP A CA 1
ATOM 718 C C . ASP A 1 95 ? 6.609 -31.203 -32.75 1 37.34 95 ASP A C 1
ATOM 720 O O . ASP A 1 95 ? 6.43 -30.562 -33.781 1 37.34 95 ASP A O 1
ATOM 724 N N . GLU A 1 96 ? 7.73 -31.906 -33.031 1 35.5 96 GLU A N 1
ATOM 725 C CA . GLU A 1 96 ? 7.672 -32.906 -34.094 1 35.5 96 GLU A CA 1
ATOM 726 C C . GLU A 1 96 ? 6.312 -33.594 -34.125 1 35.5 96 GLU A C 1
ATOM 728 O O . GLU A 1 96 ? 5.988 -34.375 -33.25 1 35.5 96 GLU A O 1
ATOM 733 N N . VAL A 1 97 ? 5.281 -32.781 -34.25 1 37.19 97 VAL A N 1
ATOM 734 C CA . VAL A 1 97 ? 4.031 -33.406 -34.656 1 37.19 97 VAL A CA 1
ATOM 735 C C . VAL A 1 97 ? 4.316 -34.531 -35.656 1 37.19 97 VAL A C 1
ATOM 737 O O . VAL A 1 97 ? 5.012 -34.312 -36.656 1 37.19 97 VAL A O 1
ATOM 740 N N . PHE A 1 98 ? 4.547 -35.719 -35.188 1 40.44 98 PHE A N 1
ATOM 741 C CA . PHE A 1 98 ? 4.457 -37 -35.906 1 40.44 98 PHE A CA 1
ATOM 742 C C . PHE A 1 98 ? 3.301 -36.969 -36.906 1 40.44 98 PHE A C 1
ATOM 744 O O . PHE A 1 98 ? 2.135 -37 -36.5 1 40.44 98 PHE A O 1
ATOM 751 N N . ILE A 1 99 ? 3.336 -36 -37.844 1 40.5 99 ILE A N 1
ATOM 752 C CA . ILE A 1 99 ? 2.41 -36.188 -38.938 1 40.5 99 ILE A CA 1
ATOM 753 C C . ILE A 1 99 ? 2.436 -37.625 -39.438 1 40.5 99 ILE A C 1
ATOM 755 O O . ILE A 1 99 ? 3.459 -38.094 -39.938 1 40.5 99 ILE A O 1
ATOM 759 N N . PRO A 1 100 ? 1.767 -38.469 -38.688 1 39.78 100 PRO A N 1
ATOM 760 C CA . PRO A 1 100 ? 1.708 -39.812 -39.281 1 39.78 100 PRO A CA 1
ATOM 761 C C . PRO A 1 100 ? 1.505 -39.75 -40.812 1 39.78 100 PRO A C 1
ATOM 763 O O . PRO A 1 100 ? 0.946 -38.781 -41.312 1 39.78 100 PRO A O 1
ATOM 766 N N . ASP A 1 101 ? 2.607 -40.031 -41.594 1 40.66 101 ASP A N 1
ATOM 767 C CA . ASP A 1 101 ? 2.406 -40.281 -43 1 40.66 101 ASP A CA 1
ATOM 768 C C . ASP A 1 101 ? 1.076 -41 -43.25 1 40.66 101 ASP A C 1
ATOM 770 O O . ASP A 1 101 ? 0.73 -41.938 -42.562 1 40.66 101 ASP A O 1
ATOM 774 N N . PRO A 1 102 ? 0.131 -40.156 -43.594 1 45.22 102 PRO A N 1
ATOM 775 C CA . PRO A 1 102 ? -1.053 -40.906 -44.031 1 45.22 102 PRO A CA 1
ATOM 776 C C . PRO A 1 102 ? -0.701 -42.125 -44.875 1 45.22 102 PRO A C 1
ATOM 778 O O . PRO A 1 102 ? -1.584 -42.75 -45.469 1 45.22 102 PRO A O 1
ATOM 781 N N . LYS A 1 103 ? 0.542 -42.719 -44.688 1 35.09 103 LYS A N 1
ATOM 782 C CA . LYS A 1 103 ? 0.618 -43.875 -45.594 1 35.09 103 LYS A CA 1
ATOM 783 C C . LYS A 1 103 ? -0.573 -44.812 -45.406 1 35.09 103 LYS A C 1
ATOM 785 O O . LYS A 1 103 ? -0.976 -45.5 -46.344 1 35.09 103 LYS A O 1
ATOM 790 N N . ASP A 1 104 ? -1.088 -45.25 -44.25 1 29.05 104 ASP A N 1
ATOM 791 C CA . ASP A 1 104 ? -1.964 -46.312 -44.719 1 29.05 104 ASP A CA 1
ATOM 792 C C . ASP A 1 104 ? -3.225 -45.75 -45.375 1 29.05 104 ASP A C 1
ATOM 794 O O . ASP A 1 104 ? -3.746 -44.719 -44.906 1 29.05 104 ASP A O 1
ATOM 798 N N . MET B 1 1 ? 2.119 -6.602 15.383 1 35.44 1 MET B N 1
ATOM 799 C CA . MET B 1 1 ? 2.682 -6.844 14.055 1 35.44 1 MET B CA 1
ATOM 800 C C . MET B 1 1 ? 1.859 -6.145 12.977 1 35.44 1 MET B C 1
ATOM 802 O O . MET B 1 1 ? 0.682 -6.457 12.789 1 35.44 1 MET B O 1
ATOM 806 N N . ILE B 1 2 ? 2.049 -4.996 12.781 1 46.94 2 ILE B N 1
ATOM 807 C CA . ILE B 1 2 ? 1.234 -4.25 11.82 1 46.94 2 ILE B CA 1
ATOM 808 C C . ILE B 1 2 ? 1.288 -4.934 10.461 1 46.94 2 ILE B C 1
ATOM 810 O O . ILE B 1 2 ? 2.344 -4.98 9.82 1 46.94 2 ILE B O 1
ATOM 814 N N . GLN B 1 3 ? 0.677 -6.168 10.367 1 54.66 3 GLN B N 1
ATOM 815 C CA . GLN B 1 3 ? 0.66 -7.133 9.273 1 54.66 3 GLN B CA 1
ATOM 816 C C . GLN B 1 3 ? 0.025 -6.535 8.023 1 54.66 3 GLN B C 1
ATOM 818 O O . GLN B 1 3 ? 0.193 -7.066 6.918 1 54.66 3 GLN B O 1
ATOM 823 N N . GLY B 1 4 ? -0.06 -5.211 8.148 1 70.25 4 GLY B N 1
ATOM 824 C CA . GLY B 1 4 ? -0.783 -4.629 7.027 1 70.25 4 GLY B CA 1
ATOM 825 C C . GLY B 1 4 ? -0.412 -3.182 6.766 1 70.25 4 GLY B C 1
ATOM 826 O O . GLY B 1 4 ? 0.725 -2.771 7.008 1 70.25 4 GLY B O 1
ATOM 827 N N . VAL B 1 5 ? -1.178 -2.646 6.105 1 81.88 5 VAL B N 1
ATOM 828 C CA . VAL B 1 5 ? -0.967 -1.22 5.883 1 81.88 5 VAL B CA 1
ATOM 829 C C . VAL B 1 5 ? -0.787 -0.508 7.223 1 81.88 5 VAL B C 1
ATOM 831 O O . VAL B 1 5 ? -1.609 -0.66 8.125 1 81.88 5 VAL B O 1
ATOM 834 N N . ASP B 1 6 ? 0.328 0.164 7.391 1 84.69 6 ASP B N 1
ATOM 835 C CA . ASP B 1 6 ? 0.604 0.927 8.602 1 84.69 6 ASP B CA 1
ATOM 836 C C . ASP B 1 6 ? -0.018 2.318 8.531 1 84.69 6 ASP B C 1
ATOM 838 O O . ASP B 1 6 ? 0.59 3.25 8 1 84.69 6 ASP B O 1
ATOM 842 N N . PHE B 1 7 ? -1.137 2.504 9.164 1 89.75 7 PHE B N 1
ATOM 843 C CA . PHE B 1 7 ? -1.918 3.73 9.055 1 89.75 7 PHE B CA 1
ATOM 844 C C . PHE B 1 7 ? -1.252 4.867 9.82 1 89.75 7 PHE B C 1
ATOM 846 O O . PHE B 1 7 ? -1.568 6.039 9.609 1 89.75 7 PHE B O 1
ATOM 853 N N . SER B 1 8 ? -0.38 4.523 10.758 1 87.88 8 SER B N 1
ATOM 854 C CA . SER B 1 8 ? 0.35 5.562 11.469 1 87.88 8 SER B CA 1
ATOM 855 C C . SER B 1 8 ? 1.229 6.375 10.523 1 87.88 8 SER B C 1
ATOM 857 O O . SER B 1 8 ? 1.547 7.531 10.805 1 87.88 8 SER B O 1
ATOM 859 N N . ARG B 1 9 ? 1.562 5.793 9.414 1 91.12 9 ARG B N 1
ATOM 860 C CA . ARG B 1 9 ? 2.414 6.465 8.438 1 91.12 9 ARG B CA 1
ATOM 861 C C . ARG B 1 9 ? 1.657 7.574 7.723 1 91.12 9 ARG B C 1
ATOM 863 O O . ARG B 1 9 ? 2.256 8.562 7.285 1 91.12 9 ARG B O 1
ATOM 870 N N . PHE B 1 10 ? 0.392 7.434 7.648 1 93.75 10 PHE B N 1
ATOM 871 C CA . PHE B 1 10 ? -0.423 8.492 7.055 1 93.75 10 PHE B CA 1
ATOM 872 C C . PHE B 1 10 ? -0.362 9.758 7.898 1 93.75 10 PHE B C 1
ATOM 874 O O . PHE B 1 10 ? -0.223 10.859 7.363 1 93.75 10 PHE B O 1
ATOM 881 N N . ARG B 1 11 ? -0.443 9.5 9.203 1 94.06 11 ARG B N 1
ATOM 882 C CA . ARG B 1 11 ? -0.337 10.633 10.125 1 94.06 11 ARG B CA 1
ATOM 883 C C . ARG B 1 11 ? 1.038 11.281 10.031 1 94.06 11 ARG B C 1
ATOM 885 O O . ARG B 1 11 ? 1.144 12.508 9.953 1 94.06 11 ARG B O 1
ATOM 892 N N . ILE B 1 12 ? 2.059 10.477 10.055 1 92.88 12 ILE B N 1
ATOM 893 C CA . ILE B 1 12 ? 3.434 10.969 10.008 1 92.88 12 ILE B CA 1
ATOM 894 C C . ILE B 1 12 ? 3.639 11.797 8.742 1 92.88 12 ILE B C 1
ATOM 896 O O . ILE B 1 12 ? 4.207 12.891 8.797 1 92.88 12 ILE B O 1
ATOM 900 N N . LEU B 1 13 ? 3.152 11.367 7.652 1 94.12 13 LEU B N 1
ATOM 901 C CA . LEU B 1 13 ? 3.295 12.078 6.387 1 94.12 13 LEU B CA 1
ATOM 902 C C . LEU B 1 13 ? 2.469 13.359 6.387 1 94.12 13 LEU B C 1
ATOM 904 O O . LEU B 1 13 ? 2.926 14.398 5.898 1 94.12 13 LEU B O 1
ATOM 908 N N . ARG B 1 14 ? 1.261 13.211 6.82 1 95.5 14 ARG B N 1
ATOM 909 C CA . ARG B 1 14 ? 0.405 14.391 6.906 1 95.5 14 ARG B CA 1
ATOM 910 C C . ARG B 1 14 ? 1.078 15.5 7.707 1 95.5 14 ARG B C 1
ATOM 912 O O . ARG B 1 14 ? 1.111 16.656 7.273 1 95.5 14 ARG B O 1
ATOM 919 N N . GLU B 1 15 ? 1.607 15.133 8.875 1 93.81 15 GLU B N 1
ATOM 920 C CA . GLU B 1 15 ? 2.27 16.078 9.758 1 93.81 15 GLU B CA 1
ATOM 921 C C . GLU B 1 15 ? 3.535 16.641 9.117 1 93.81 15 GLU B C 1
ATOM 923 O O . GLU B 1 15 ? 3.834 17.828 9.266 1 93.81 15 GLU B O 1
ATOM 928 N N . ALA B 1 16 ? 4.266 15.82 8.406 1 91.44 16 ALA B N 1
ATOM 929 C CA . ALA B 1 16 ? 5.469 16.266 7.707 1 91.44 16 ALA B CA 1
ATOM 930 C C . ALA B 1 16 ? 5.137 17.312 6.652 1 91.44 16 ALA B C 1
ATOM 932 O O . ALA B 1 16 ? 5.945 18.203 6.375 1 91.44 16 ALA B O 1
ATOM 933 N N . LYS B 1 17 ? 3.957 17.25 6.148 1 93.69 17 LYS B N 1
ATOM 934 C CA . LYS B 1 17 ? 3.502 18.188 5.129 1 93.69 17 LYS B CA 1
ATOM 935 C C . LYS B 1 17 ? 2.777 19.375 5.758 1 93.69 17 LYS B C 1
ATOM 937 O O . LYS B 1 17 ? 2.258 20.25 5.051 1 93.69 17 LYS B O 1
ATOM 942 N N . LYS B 1 18 ? 2.613 19.312 7.098 1 94.31 18 LYS B N 1
ATOM 943 C CA . LYS B 1 18 ? 1.983 20.359 7.879 1 94.31 18 LYS B CA 1
ATOM 944 C C . LYS B 1 18 ? 0.504 20.5 7.531 1 94.31 18 LYS B C 1
ATOM 946 O O . LYS B 1 18 ? -0.017 21.609 7.438 1 94.31 18 LYS B O 1
ATOM 951 N N . MET B 1 19 ? -0.058 19.438 7.262 1 96.44 19 MET B N 1
ATOM 952 C CA . MET B 1 19 ? -1.488 19.422 6.973 1 96.44 19 MET B CA 1
ATOM 953 C C . MET B 1 19 ? -2.285 18.953 8.188 1 96.44 19 MET B C 1
ATOM 955 O O . MET B 1 19 ? -1.85 18.047 8.906 1 96.44 19 MET B O 1
ATOM 959 N N . SER B 1 20 ? -3.42 19.547 8.344 1 97.69 20 SER B N 1
ATOM 960 C CA . SER B 1 20 ? -4.363 19.047 9.336 1 97.69 20 SER B CA 1
ATOM 961 C C . SER B 1 20 ? -5.207 17.906 8.781 1 97.69 20 SER B C 1
ATOM 963 O O . SER B 1 20 ? -5.195 17.641 7.578 1 97.69 20 SER B O 1
ATOM 965 N N . GLN B 1 21 ? -5.836 17.203 9.703 1 97.69 21 GLN B N 1
ATOM 966 C CA . GLN B 1 21 ? -6.766 16.156 9.266 1 97.69 21 GLN B CA 1
ATOM 967 C C . GLN B 1 21 ? -7.871 16.75 8.398 1 97.69 21 GLN B C 1
ATOM 969 O O . GLN B 1 21 ? -8.32 16.125 7.434 1 97.69 21 GLN B O 1
ATOM 974 N N . ALA B 1 22 ? -8.336 17.984 8.719 1 98.06 22 ALA B N 1
ATOM 975 C CA . ALA B 1 22 ? -9.391 18.656 7.973 1 98.06 22 ALA B CA 1
ATOM 976 C C . ALA B 1 22 ? -8.945 18.969 6.543 1 98.06 22 ALA B C 1
ATOM 978 O O . ALA B 1 22 ? -9.719 18.812 5.598 1 98.06 22 ALA B O 1
ATOM 979 N N . GLU B 1 23 ? -7.746 19.375 6.398 1 98.06 23 GLU B N 1
ATOM 980 C CA . GLU B 1 23 ? -7.199 19.688 5.082 1 98.06 23 GLU B CA 1
ATOM 981 C C . GLU B 1 23 ? -7.102 18.438 4.219 1 98.06 23 GLU B C 1
ATOM 983 O O . GLU B 1 23 ? -7.453 18.453 3.037 1 98.06 23 GLU B O 1
ATOM 988 N N . VAL B 1 24 ? -6.656 17.391 4.789 1 97.94 24 VAL B N 1
ATOM 989 C CA . VAL B 1 24 ? -6.57 16.125 4.062 1 97.94 24 VAL B CA 1
ATOM 990 C C . VAL B 1 24 ? -7.965 15.672 3.65 1 97.94 24 VAL B C 1
ATOM 992 O O . VAL B 1 24 ? -8.172 15.227 2.52 1 97.94 24 VAL B O 1
ATOM 995 N N . ALA B 1 25 ? -8.875 15.75 4.578 1 98.06 25 ALA B N 1
ATOM 996 C CA . ALA B 1 25 ? -10.258 15.344 4.332 1 98.06 25 ALA B CA 1
ATOM 997 C C . ALA B 1 25 ? -10.852 16.109 3.158 1 98.06 25 ALA B C 1
ATOM 999 O O . ALA B 1 25 ? -11.508 15.531 2.293 1 98.06 25 ALA B O 1
ATOM 1000 N N . ASP B 1 26 ? -10.633 17.375 3.135 1 98.06 26 ASP B N 1
ATOM 1001 C CA . ASP B 1 26 ? -11.141 18.234 2.068 1 98.06 26 ASP B CA 1
ATOM 1002 C C . ASP B 1 26 ? -10.555 17.844 0.716 1 98.06 26 ASP B C 1
ATOM 1004 O O . ASP B 1 26 ? -11.289 17.656 -0.258 1 98.06 26 ASP B O 1
ATOM 1008 N N . LEU B 1 27 ? -9.297 17.609 0.668 1 97.19 27 LEU B N 1
ATOM 1009 C CA . LEU B 1 27 ? -8.602 17.25 -0.563 1 97.19 27 LEU B CA 1
ATOM 1010 C C . LEU B 1 27 ? -9.031 15.867 -1.042 1 97.19 27 LEU B C 1
ATOM 1012 O O . LEU B 1 27 ? -9.109 15.617 -2.246 1 97.19 27 LEU B O 1
ATOM 1016 N N . ALA B 1 28 ? -9.25 15 -0.103 1 97.19 28 ALA B N 1
ATOM 1017 C CA . ALA B 1 28 ? -9.609 13.617 -0.421 1 97.19 28 ALA B CA 1
ATOM 1018 C C . ALA B 1 28 ? -11.117 13.469 -0.619 1 97.19 28 ALA B C 1
ATOM 1020 O O . ALA B 1 28 ? -11.594 12.406 -1.008 1 97.19 28 ALA B O 1
ATOM 1021 N N . ASP B 1 29 ? -11.867 14.484 -0.281 1 97.5 29 ASP B N 1
ATOM 1022 C CA . ASP B 1 29 ? -13.32 14.5 -0.402 1 97.5 29 ASP B CA 1
ATOM 1023 C C . ASP B 1 29 ? -13.961 13.453 0.508 1 97.5 29 ASP B C 1
ATOM 1025 O O . ASP B 1 29 ? -14.766 12.641 0.053 1 97.5 29 ASP B O 1
ATOM 1029 N N . ILE B 1 30 ? -13.531 13.375 1.687 1 96.5 30 ILE B N 1
ATOM 1030 C CA . ILE B 1 30 ? -14.094 12.562 2.754 1 96.5 30 ILE B CA 1
ATOM 1031 C C . ILE B 1 30 ? -14.211 13.391 4.031 1 96.5 30 ILE B C 1
ATOM 1033 O O . ILE B 1 30 ? -13.781 14.539 4.07 1 96.5 30 ILE B O 1
ATOM 1037 N N . SER B 1 31 ? -14.812 12.812 5.023 1 97.31 31 SER B N 1
ATOM 1038 C CA . SER B 1 31 ? -14.984 13.547 6.27 1 97.31 31 SER B CA 1
ATOM 1039 C C . SER B 1 31 ? -13.727 13.484 7.125 1 97.31 31 SER B C 1
ATOM 1041 O O . SER B 1 31 ? -12.969 12.516 7.062 1 97.31 31 SER B O 1
ATOM 1043 N N . GLN B 1 32 ? -13.523 14.531 7.906 1 97.5 32 GLN B N 1
ATOM 1044 C CA . GLN B 1 32 ? -12.406 14.562 8.852 1 97.5 32 GLN B CA 1
ATOM 1045 C C . GLN B 1 32 ? -12.469 13.375 9.805 1 97.5 32 GLN B C 1
ATOM 1047 O O . GLN B 1 32 ? -11.438 12.836 10.195 1 97.5 32 GLN B O 1
ATOM 1052 N N . GLY B 1 33 ? -13.68 13.031 10.195 1 97.19 33 GLY B N 1
ATOM 1053 C CA . GLY B 1 33 ? -13.852 11.883 11.062 1 97.19 33 GLY B CA 1
ATOM 1054 C C . GLY B 1 33 ? -13.328 10.594 10.461 1 97.19 33 GLY B C 1
ATOM 1055 O O . GLY B 1 33 ? -12.742 9.766 11.156 1 97.19 33 GLY B O 1
ATOM 1056 N N . LYS B 1 34 ? -13.523 10.406 9.211 1 96.69 34 LYS B N 1
ATOM 1057 C CA . LYS B 1 34 ? -13.031 9.227 8.5 1 96.69 34 LYS B CA 1
ATOM 1058 C C . LYS B 1 34 ? -11.508 9.203 8.477 1 96.69 34 LYS B C 1
ATOM 1060 O O . LYS B 1 34 ? -10.891 8.156 8.672 1 96.69 34 LYS B O 1
ATOM 1065 N N . VAL B 1 35 ? -10.922 10.328 8.188 1 97 35 VAL B N 1
ATOM 1066 C CA . VAL B 1 35 ? -9.469 10.438 8.211 1 97 35 VAL B CA 1
ATOM 1067 C C . VAL B 1 35 ? -8.938 10.039 9.586 1 97 35 VAL B C 1
ATOM 1069 O O . VAL B 1 35 ? -7.992 9.25 9.688 1 97 35 VAL B O 1
ATOM 1072 N N . SER B 1 36 ? -9.523 10.57 10.594 1 96.19 36 SER B N 1
ATOM 1073 C CA . SER B 1 36 ? -9.102 10.297 11.969 1 96.19 36 SER B CA 1
ATOM 1074 C C . SER B 1 36 ? -9.172 8.812 12.281 1 96.19 36 SER B C 1
ATOM 1076 O O . SER B 1 36 ? -8.227 8.242 12.844 1 96.19 36 SER B O 1
ATOM 1078 N N . ILE B 1 37 ? -10.266 8.203 11.914 1 94.88 37 ILE B N 1
ATOM 1079 C CA . ILE B 1 37 ? -10.469 6.785 12.195 1 94.88 37 ILE B CA 1
ATOM 1080 C C . ILE B 1 37 ? -9.469 5.945 11.398 1 94.88 37 ILE B C 1
ATOM 1082 O O . ILE B 1 37 ? -8.961 4.941 11.898 1 94.88 37 ILE B O 1
ATOM 1086 N N . ILE B 1 38 ? -9.172 6.328 10.242 1 94.44 38 ILE B N 1
ATOM 1087 C CA . ILE B 1 38 ? -8.234 5.613 9.383 1 94.44 38 ILE B CA 1
ATOM 1088 C C . ILE B 1 38 ? -6.824 5.727 9.953 1 94.44 38 ILE B C 1
ATOM 1090 O O . ILE B 1 38 ? -6.129 4.719 10.117 1 94.44 38 ILE B O 1
ATOM 1094 N N . GLU B 1 39 ? -6.414 6.9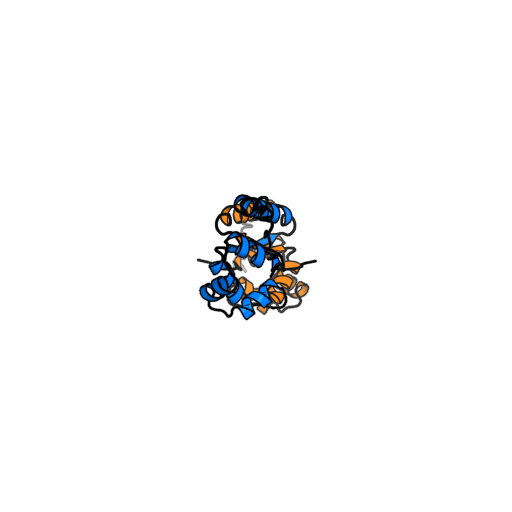57 10.328 1 93.81 39 GLU B N 1
ATOM 1095 C CA . GLU B 1 39 ? -5.07 7.168 10.859 1 93.81 39 GLU B CA 1
ATOM 1096 C C . GLU B 1 39 ? -4.883 6.441 12.188 1 93.81 39 GLU B C 1
ATOM 1098 O O . GLU B 1 39 ? -3.756 6.105 12.562 1 93.81 39 GLU B O 1
ATOM 1103 N N . ALA B 1 40 ? -6.027 6.211 12.859 1 92.38 40 ALA B N 1
ATOM 1104 C CA . ALA B 1 40 ? -5.98 5.508 14.141 1 92.38 40 ALA B CA 1
ATOM 1105 C C . ALA B 1 40 ? -5.973 3.998 13.938 1 92.38 40 ALA B C 1
ATOM 1107 O O . ALA B 1 40 ? -5.836 3.236 14.898 1 92.38 40 ALA B O 1
ATOM 1108 N N . GLY B 1 41 ? -6.09 3.627 12.766 1 90.56 41 GLY B N 1
ATOM 1109 C CA . GLY B 1 41 ? -6.098 2.199 12.492 1 90.56 41 GLY B CA 1
ATOM 1110 C C . GLY B 1 41 ? -7.398 1.522 12.875 1 90.56 41 GLY B C 1
ATOM 1111 O O . GLY B 1 41 ? -7.441 0.302 13.047 1 90.56 41 GLY B O 1
ATOM 1112 N N . LYS B 1 42 ? -8.422 2.182 12.969 1 90.69 42 LYS B N 1
ATOM 1113 C CA . LYS B 1 42 ? -9.703 1.663 13.438 1 90.69 42 LYS B CA 1
ATOM 1114 C C . LYS B 1 42 ? -10.688 1.487 12.289 1 90.69 42 LYS B C 1
ATOM 1116 O O . LYS B 1 42 ? -11.867 1.189 12.5 1 90.69 42 LYS B O 1
ATOM 1121 N N . ALA B 1 43 ? -10.289 1.707 11.125 1 90.38 43 ALA B N 1
ATOM 1122 C CA . ALA B 1 43 ? -11.133 1.592 9.938 1 90.38 43 ALA B CA 1
ATOM 1123 C C . ALA B 1 43 ? -10.617 0.506 9 1 90.38 43 ALA B C 1
ATOM 1125 O O . ALA B 1 43 ? -9.477 0.058 9.133 1 90.38 43 ALA B O 1
ATOM 1126 N N . ASN B 1 44 ? -11.508 0.022 8.172 1 93.62 44 ASN B N 1
ATOM 1127 C CA . ASN B 1 44 ? -11.188 -0.879 7.066 1 93.62 44 ASN B CA 1
ATOM 1128 C C . ASN B 1 44 ? -11.562 -0.267 5.719 1 93.62 44 ASN B C 1
ATOM 1130 O O . ASN B 1 44 ? -12.469 -0.753 5.039 1 93.62 44 ASN B O 1
ATOM 1134 N N . PRO B 1 45 ? -10.789 0.744 5.379 1 94.31 45 PRO B N 1
ATOM 1135 C CA . PRO B 1 45 ? -11.148 1.472 4.16 1 94.31 45 PRO B CA 1
ATOM 1136 C C . PRO B 1 45 ? -10.922 0.648 2.895 1 94.31 45 PRO B C 1
ATOM 1138 O O . PRO B 1 45 ? -10.102 -0.271 2.889 1 94.31 45 PRO B O 1
ATOM 1141 N N . GLU B 1 46 ? -11.695 1.022 1.869 1 94.25 46 GLU B N 1
ATOM 1142 C CA . GLU B 1 46 ? -11.469 0.441 0.55 1 94.25 46 GLU B CA 1
ATOM 1143 C C . GLU B 1 46 ? -10.312 1.139 -0.166 1 94.25 46 GLU B C 1
ATOM 1145 O O . GLU B 1 46 ? -9.906 2.236 0.224 1 94.25 46 GLU B O 1
ATOM 1150 N N . VAL B 1 47 ? -9.891 0.5 -1.163 1 93 47 VAL B N 1
ATOM 1151 C CA . VAL B 1 47 ? -8.75 0.997 -1.925 1 93 47 VAL B CA 1
ATOM 1152 C C . VAL B 1 47 ? -9.055 2.395 -2.459 1 93 47 VAL B C 1
ATOM 1154 O O . VAL B 1 47 ? -8.172 3.26 -2.484 1 93 47 VAL B O 1
ATOM 1157 N N . THR B 1 48 ? -10.25 2.619 -2.871 1 93.25 48 THR B N 1
ATOM 1158 C CA . THR B 1 48 ? -10.617 3.922 -3.416 1 93.25 48 THR B CA 1
ATOM 1159 C C . THR B 1 48 ? -10.391 5.023 -2.383 1 93.25 48 THR B C 1
ATOM 1161 O O . THR B 1 48 ? -9.875 6.094 -2.709 1 93.25 48 THR B O 1
ATOM 1164 N N . THR B 1 49 ? -10.781 4.793 -1.197 1 94.25 49 THR B N 1
ATOM 1165 C CA . THR B 1 49 ? -10.594 5.758 -0.118 1 94.25 49 THR B CA 1
ATOM 1166 C C . THR B 1 49 ? -9.117 5.969 0.17 1 94.25 49 THR B C 1
ATOM 1168 O O . THR B 1 49 ? -8.664 7.102 0.332 1 94.25 49 THR B O 1
ATOM 1171 N N . LEU B 1 50 ? -8.422 4.914 0.196 1 93.62 50 LEU B N 1
ATOM 1172 C CA . LEU B 1 50 ? -6.984 4.996 0.45 1 93.62 50 LEU B CA 1
ATOM 1173 C C . LEU B 1 50 ? -6.285 5.793 -0.647 1 93.62 50 LEU B C 1
ATOM 1175 O O . LEU B 1 50 ? -5.418 6.625 -0.362 1 93.62 50 LEU B O 1
ATOM 1179 N N . ASN B 1 51 ? -6.68 5.52 -1.802 1 93.88 51 ASN B N 1
ATOM 1180 C CA . ASN B 1 51 ? -6.094 6.242 -2.926 1 93.88 51 ASN B CA 1
ATOM 1181 C C . ASN B 1 51 ? -6.379 7.738 -2.84 1 93.88 51 ASN B C 1
ATOM 1183 O O . ASN B 1 51 ? -5.531 8.555 -3.197 1 93.88 51 ASN B O 1
ATOM 1187 N N . ALA B 1 52 ? -7.547 8.055 -2.453 1 95.44 52 ALA B N 1
ATOM 1188 C CA . ALA B 1 52 ? -7.902 9.461 -2.305 1 95.44 52 ALA B CA 1
ATOM 1189 C C . ALA B 1 52 ? -7.023 10.148 -1.261 1 95.44 52 ALA B C 1
ATOM 1191 O O . ALA B 1 52 ? -6.543 11.258 -1.476 1 95.44 52 ALA B O 1
ATOM 1192 N N . ILE B 1 53 ? -6.816 9.461 -0.165 1 96 53 ILE B N 1
ATOM 1193 C CA . ILE B 1 53 ? -5.98 10.016 0.9 1 96 53 ILE B CA 1
ATOM 1194 C C . ILE B 1 53 ? -4.535 10.109 0.425 1 96 53 ILE B C 1
ATOM 1196 O O . ILE B 1 53 ? -3.852 11.102 0.688 1 96 53 ILE B O 1
ATOM 1200 N N . CYS B 1 54 ? -4.086 9.109 -0.206 1 95.88 54 CYS B N 1
ATOM 1201 C CA . CYS B 1 54 ? -2.732 9.109 -0.75 1 95.88 54 CYS B CA 1
ATOM 1202 C C . CYS B 1 54 ? -2.531 10.281 -1.705 1 95.88 54 CYS B C 1
ATOM 1204 O O . CYS B 1 54 ? -1.498 10.953 -1.661 1 95.88 54 CYS B O 1
ATOM 1206 N N . ALA B 1 55 ? -3.508 10.492 -2.586 1 95.88 55 ALA B N 1
ATOM 1207 C CA . ALA B 1 55 ? -3.434 11.609 -3.523 1 95.88 55 ALA B CA 1
ATOM 1208 C C . ALA B 1 55 ? -3.342 12.945 -2.787 1 95.88 55 ALA B C 1
ATOM 1210 O O . ALA B 1 55 ? -2.537 13.805 -3.148 1 95.88 55 ALA B O 1
ATOM 1211 N N . ALA B 1 56 ? -4.141 13.055 -1.768 1 96.69 56 ALA B N 1
ATOM 1212 C CA . ALA B 1 56 ? -4.145 14.273 -0.963 1 96.69 56 ALA B CA 1
ATOM 1213 C C . ALA B 1 56 ? -2.777 14.516 -0.326 1 96.69 56 ALA B C 1
ATOM 1215 O O . ALA B 1 56 ? -2.363 15.664 -0.14 1 96.69 56 ALA B O 1
ATOM 1216 N N . LEU B 1 57 ? -2.045 13.477 -0.014 1 96.06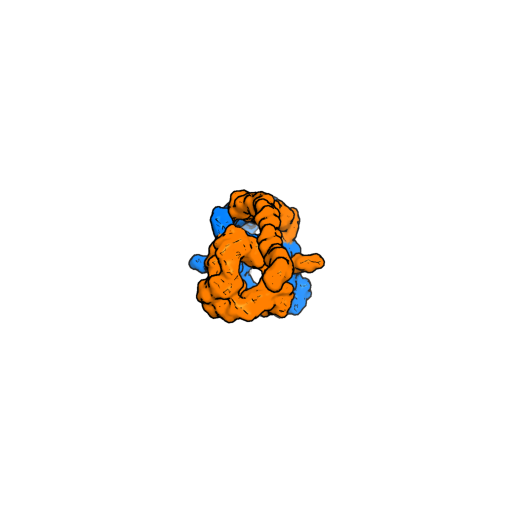 57 LEU B N 1
ATOM 1217 C CA . LEU B 1 57 ? -0.765 13.547 0.681 1 96.06 57 LEU B CA 1
ATOM 1218 C C . LEU B 1 57 ? 0.394 13.484 -0.308 1 96.06 57 LEU B C 1
ATOM 1220 O O . LEU B 1 57 ? 1.558 13.414 0.096 1 96.06 57 LEU B O 1
ATOM 1224 N N . ASP B 1 58 ? 0.115 13.398 -1.58 1 95.81 58 ASP B N 1
ATOM 1225 C CA . ASP B 1 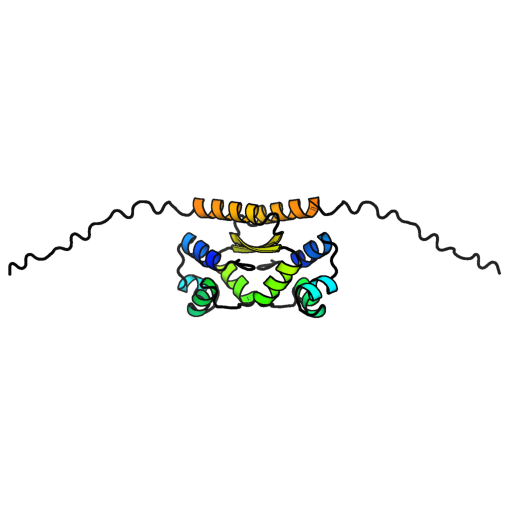58 ? 1.118 13.227 -2.627 1 95.81 58 ASP B CA 1
ATOM 1226 C C . ASP B 1 58 ? 1.995 12.008 -2.357 1 95.81 58 ASP B C 1
ATOM 1228 O O . ASP B 1 58 ? 3.223 12.117 -2.332 1 95.81 58 ASP B O 1
ATOM 1232 N N . ALA B 1 59 ? 1.361 10.914 -2.137 1 96.31 59 ALA B N 1
ATOM 1233 C CA . ALA B 1 59 ? 1.979 9.625 -1.841 1 96.31 59 ALA B CA 1
ATOM 1234 C C . ALA B 1 59 ? 1.264 8.492 -2.574 1 96.31 59 ALA B C 1
ATOM 1236 O O . ALA B 1 59 ? 0.271 8.727 -3.27 1 96.31 59 ALA B O 1
ATOM 1237 N N . GLU B 1 60 ? 1.786 7.34 -2.449 1 95.31 60 GLU B N 1
ATOM 1238 C CA . GLU B 1 60 ? 1.188 6.145 -3.035 1 95.31 60 GLU B CA 1
ATOM 1239 C C . GLU B 1 60 ? 1.532 4.898 -2.223 1 95.31 60 GLU B C 1
ATOM 1241 O O . GLU B 1 60 ? 2.482 4.906 -1.438 1 95.31 60 GLU B O 1
ATOM 1246 N N . LEU B 1 61 ? 0.672 3.895 -2.301 1 95.06 61 LEU B N 1
ATOM 1247 C CA . LEU B 1 61 ? 0.942 2.592 -1.7 1 95.06 61 LEU B CA 1
ATOM 1248 C C . LEU B 1 61 ? 1.634 1.667 -2.695 1 95.06 61 LEU B C 1
ATOM 1250 O O . LEU B 1 61 ? 1.138 1.459 -3.805 1 95.06 61 LEU B O 1
ATOM 1254 N N . ILE B 1 62 ? 2.775 1.122 -2.328 1 95.19 62 ILE B N 1
ATOM 1255 C CA . ILE B 1 62 ? 3.537 0.246 -3.211 1 95.19 62 ILE B CA 1
ATOM 1256 C C . ILE B 1 62 ? 3.662 -1.14 -2.582 1 95.19 62 ILE B C 1
ATOM 1258 O O . ILE B 1 62 ? 3.91 -1.262 -1.38 1 95.19 62 ILE B O 1
ATOM 1262 N N . LEU B 1 63 ? 3.338 -2.166 -3.393 1 95 63 LEU B N 1
ATOM 1263 C CA . LEU B 1 63 ? 3.537 -3.549 -2.973 1 95 63 LEU B CA 1
ATOM 1264 C C . LEU B 1 63 ? 5.023 -3.887 -2.904 1 95 63 LEU B C 1
ATOM 1266 O O . LEU B 1 63 ? 5.738 -3.766 -3.9 1 95 63 LEU B O 1
ATOM 1270 N N . VAL B 1 64 ? 5.477 -4.301 -1.716 1 95.81 64 VAL B N 1
ATOM 1271 C CA . VAL B 1 64 ? 6.891 -4.547 -1.466 1 95.81 64 VAL B CA 1
ATOM 1272 C C . VAL B 1 64 ? 7.078 -5.949 -0.892 1 95.81 64 VAL B C 1
ATOM 1274 O O . VAL B 1 64 ? 6.453 -6.305 0.11 1 95.81 64 VAL B O 1
ATOM 1277 N N . PRO B 1 65 ? 7.941 -6.746 -1.553 1 95.75 65 PRO B N 1
ATOM 1278 C CA . PRO B 1 65 ? 8.289 -8.008 -0.893 1 95.75 65 PRO B CA 1
ATOM 1279 C C . PRO B 1 65 ? 8.812 -7.809 0.526 1 95.75 65 PRO B C 1
ATOM 1281 O O . PRO B 1 65 ? 9.617 -6.902 0.768 1 95.75 65 PRO B O 1
ATOM 1284 N N . ARG B 1 66 ? 8.406 -8.648 1.417 1 95.31 66 ARG B N 1
ATOM 1285 C CA . ARG B 1 66 ? 8.758 -8.477 2.822 1 95.31 66 ARG B CA 1
ATOM 1286 C C . ARG B 1 66 ? 10.266 -8.5 3.016 1 95.31 66 ARG B C 1
ATOM 1288 O O . ARG B 1 66 ? 10.805 -7.805 3.883 1 95.31 66 ARG B O 1
ATOM 1295 N N . ARG B 1 67 ? 10.922 -9.234 2.244 1 95.38 67 ARG B N 1
ATOM 1296 C CA . ARG B 1 67 ? 12.367 -9.406 2.363 1 95.38 67 ARG B CA 1
ATOM 1297 C C . ARG B 1 67 ? 13.094 -8.07 2.244 1 95.38 67 ARG B C 1
ATOM 1299 O O . ARG B 1 67 ? 14.172 -7.895 2.805 1 95.38 67 ARG B O 1
ATOM 1306 N N . ILE B 1 68 ? 12.5 -7.16 1.537 1 96.62 68 ILE B N 1
ATOM 1307 C CA . ILE B 1 68 ? 13.164 -5.879 1.345 1 96.62 68 ILE B CA 1
ATOM 1308 C C . ILE B 1 68 ? 12.336 -4.762 1.982 1 96.62 68 ILE B C 1
ATOM 1310 O O . ILE B 1 68 ? 12.539 -3.584 1.681 1 96.62 68 ILE B O 1
ATOM 1314 N N . GLY B 1 69 ? 11.312 -5.094 2.73 1 96 69 GLY B N 1
ATOM 1315 C CA . GLY B 1 69 ? 10.484 -4.109 3.406 1 96 69 GLY B CA 1
ATOM 1316 C C . GLY B 1 69 ? 11.281 -3.139 4.254 1 96 69 GLY B C 1
ATOM 1317 O O . GLY B 1 69 ? 11.008 -1.938 4.258 1 96 69 GLY B O 1
ATOM 1318 N N . GLY B 1 70 ? 12.219 -3.678 4.941 1 96 70 GLY B N 1
ATOM 1319 C CA . GLY B 1 70 ? 13.078 -2.846 5.766 1 96 70 GLY B CA 1
ATOM 1320 C C . GLY B 1 70 ? 13.836 -1.797 4.969 1 96 70 GLY B C 1
ATOM 1321 O O . GLY B 1 70 ? 13.93 -0.643 5.391 1 96 70 GLY B O 1
ATOM 1322 N N . ASP B 1 71 ? 14.383 -2.203 3.793 1 97.12 71 ASP B N 1
ATOM 1323 C CA . ASP B 1 71 ? 15.094 -1.275 2.918 1 97.12 71 ASP B CA 1
ATOM 1324 C C . ASP B 1 71 ? 14.18 -0.14 2.465 1 97.12 71 ASP B C 1
ATOM 1326 O O . ASP B 1 71 ? 14.586 1.022 2.445 1 97.12 71 ASP B O 1
ATOM 1330 N N . VAL B 1 72 ? 13.039 -0.478 2.15 1 96.75 72 VAL B N 1
ATOM 1331 C CA . VAL B 1 72 ? 12.086 0.508 1.653 1 96.75 72 VAL B CA 1
ATOM 1332 C C . VAL B 1 72 ? 11.688 1.456 2.781 1 96.75 72 VAL B C 1
ATOM 1334 O O . VAL B 1 72 ? 11.656 2.674 2.596 1 96.75 72 VAL B O 1
ATOM 1337 N N . ARG B 1 73 ? 11.383 0.921 3.943 1 95 73 ARG B N 1
ATOM 1338 C CA . ARG B 1 73 ? 11.016 1.767 5.074 1 95 73 ARG B CA 1
ATOM 1339 C C . ARG B 1 73 ? 12.141 2.734 5.426 1 95 73 ARG B C 1
ATOM 1341 O O . ARG B 1 73 ? 11.891 3.895 5.754 1 95 73 ARG B O 1
ATOM 1348 N N . ASN B 1 74 ? 13.359 2.275 5.34 1 96.25 74 ASN B N 1
ATOM 1349 C CA . ASN B 1 74 ? 14.508 3.139 5.598 1 96.25 74 ASN B CA 1
ATOM 1350 C C . ASN B 1 74 ? 14.594 4.277 4.586 1 96.25 74 ASN B C 1
ATOM 1352 O O . ASN B 1 74 ? 14.906 5.414 4.945 1 96.25 74 ASN B O 1
ATOM 1356 N N . LEU B 1 75 ? 14.359 3.949 3.354 1 95.69 75 LEU B N 1
ATOM 1357 C CA . LEU B 1 75 ? 14.352 4.949 2.295 1 95.69 75 LEU B CA 1
ATOM 1358 C C . LEU B 1 75 ? 13.289 6.008 2.553 1 95.69 75 LEU B C 1
ATOM 1360 O O . LEU B 1 75 ? 13.539 7.203 2.387 1 95.69 75 LEU B O 1
ATOM 1364 N N . VAL B 1 76 ? 12.125 5.582 2.949 1 95.06 76 VAL B N 1
ATOM 1365 C CA . VAL B 1 76 ? 11.016 6.488 3.213 1 95.06 76 VAL B CA 1
ATOM 1366 C C . VAL B 1 76 ? 11.336 7.367 4.418 1 95.06 76 VAL B C 1
ATOM 1368 O O . VAL B 1 76 ? 11.125 8.578 4.387 1 95.06 76 VAL B O 1
ATOM 1371 N N . ASP B 1 77 ? 11.875 6.766 5.484 1 93.69 77 ASP B N 1
ATOM 1372 C CA . ASP B 1 77 ? 12.211 7.508 6.699 1 93.69 77 ASP B CA 1
ATOM 1373 C C . ASP B 1 77 ? 13.273 8.562 6.422 1 93.69 77 ASP B C 1
ATOM 1375 O O . ASP B 1 77 ? 13.203 9.68 6.945 1 93.69 77 ASP B O 1
ATOM 1379 N N . ARG B 1 78 ? 14.242 8.242 5.68 1 93.5 78 ARG B N 1
ATOM 1380 C CA . ARG B 1 78 ? 15.281 9.195 5.309 1 93.5 78 ARG B CA 1
ATOM 1381 C C . ARG B 1 78 ? 14.695 10.391 4.566 1 93.5 78 ARG B C 1
ATOM 1383 O O . ARG B 1 78 ? 15.109 11.531 4.789 1 93.5 78 ARG B O 1
ATOM 1390 N N . HIS B 1 79 ? 13.773 10.062 3.668 1 92.38 79 HIS B N 1
ATOM 1391 C CA . HIS B 1 79 ? 13.125 11.117 2.902 1 92.38 79 HIS B 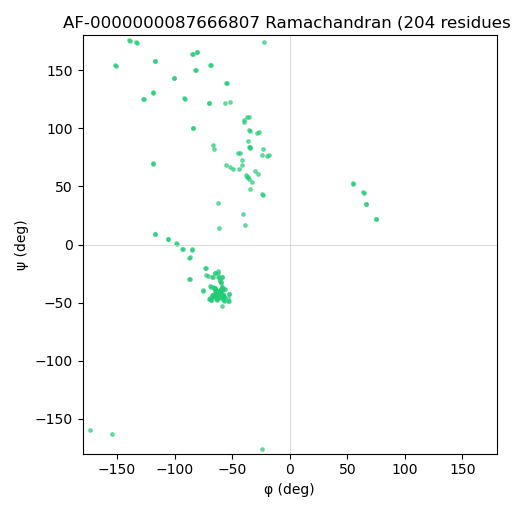CA 1
ATOM 1392 C C . HIS B 1 79 ? 12.312 12.039 3.812 1 92.38 79 HIS B C 1
ATOM 1394 O O . HIS B 1 79 ? 12.336 13.258 3.645 1 92.38 79 HIS B O 1
ATOM 1400 N N . LEU B 1 80 ? 11.633 11.43 4.746 1 88.62 80 LEU B N 1
ATOM 1401 C CA . LEU B 1 80 ? 10.758 12.211 5.609 1 88.62 80 LEU B CA 1
ATOM 1402 C C . LEU B 1 80 ? 11.562 13 6.637 1 88.62 80 LEU B C 1
ATOM 1404 O O . LEU B 1 80 ? 11.156 14.086 7.047 1 88.62 80 LEU B O 1
ATOM 1408 N N . ASN B 1 81 ? 12.586 12.453 7.215 1 81.81 81 ASN B N 1
ATOM 1409 C CA . ASN B 1 81 ? 13.414 13.133 8.211 1 81.81 81 ASN B CA 1
ATOM 1410 C C . ASN B 1 81 ? 14.18 14.297 7.594 1 81.81 81 ASN B C 1
ATOM 1412 O O . ASN B 1 81 ? 14.531 15.25 8.297 1 81.81 81 ASN B O 1
ATOM 1416 N N . ARG B 1 82 ? 14.422 14.148 6.395 1 68.31 82 ARG B N 1
ATOM 1417 C CA . ARG B 1 82 ? 15.07 15.281 5.734 1 68.31 82 ARG B CA 1
ATOM 1418 C C . ARG B 1 82 ? 14.156 16.5 5.715 1 68.31 82 ARG B C 1
ATOM 1420 O O . ARG B 1 82 ? 14.633 17.641 5.711 1 68.31 82 ARG B O 1
ATOM 1427 N N . HIS B 1 83 ? 12.938 16.297 5.547 1 59.22 83 HIS B N 1
ATOM 1428 C CA . HIS B 1 83 ? 12.031 17.438 5.449 1 59.22 83 HIS B CA 1
ATOM 1429 C C . HIS B 1 83 ? 11.539 17.875 6.828 1 59.22 83 HIS B C 1
ATOM 1431 O O . HIS B 1 83 ? 10.938 18.953 6.965 1 59.22 83 HIS B O 1
ATOM 1437 N N . VAL B 1 84 ? 11.461 16.953 7.707 1 55.59 84 VAL B N 1
ATOM 1438 C CA . VAL B 1 84 ? 11.062 17.359 9.047 1 55.59 84 VAL B CA 1
ATOM 1439 C C . VAL B 1 84 ? 12.156 18.234 9.664 1 55.59 84 VAL B C 1
ATOM 1441 O O . VAL B 1 84 ? 13.297 17.812 9.812 1 55.59 84 VAL B O 1
ATOM 1444 N N . THR B 1 85 ? 12.195 19.469 9.453 1 47.53 85 THR B N 1
ATOM 1445 C CA . THR B 1 85 ? 13.016 20.453 10.164 1 47.53 85 THR B CA 1
ATOM 1446 C C . THR B 1 85 ? 13.109 20.094 11.648 1 47.53 85 THR B C 1
ATOM 1448 O O . THR B 1 85 ? 12.094 19.828 12.289 1 47.53 85 THR B O 1
ATOM 1451 N N . PRO B 1 86 ? 14.281 19.672 12.078 1 43.94 86 PRO B N 1
ATOM 1452 C CA . PRO B 1 86 ? 14.375 19.406 13.516 1 43.94 86 PRO B CA 1
ATOM 1453 C C . PRO B 1 86 ? 13.531 20.375 14.344 1 43.94 86 PRO B C 1
ATOM 1455 O O . PRO B 1 86 ? 13.617 21.594 14.164 1 43.94 86 PRO B O 1
ATOM 1458 N N . VAL B 1 87 ? 12.281 20.062 14.461 1 41.78 87 VAL B N 1
ATOM 1459 C CA . VAL B 1 87 ? 11.625 20.797 15.539 1 41.78 87 VAL B CA 1
ATOM 1460 C C . VAL B 1 87 ? 12.602 21.031 16.688 1 41.78 87 VAL B C 1
ATOM 1462 O O . VAL B 1 87 ? 12.969 20.094 17.391 1 41.78 87 VAL B O 1
ATOM 1465 N N . GLY B 1 88 ? 13.781 21.484 16.484 1 38.28 88 GLY B N 1
ATOM 1466 C CA . GLY B 1 88 ? 14.484 21.969 17.656 1 38.28 88 GLY B CA 1
ATOM 1467 C C . GLY B 1 88 ? 13.547 22.391 18.766 1 38.28 88 GLY B C 1
ATOM 1468 O O . GLY B 1 88 ? 12.336 22.516 18.562 1 38.28 88 GLY B O 1
ATOM 1469 N N . ALA B 1 89 ? 14.234 22.984 19.953 1 39.41 89 ALA B N 1
ATOM 1470 C CA . ALA B 1 89 ? 13.977 23.484 21.297 1 39.41 89 ALA B CA 1
ATOM 1471 C C . ALA B 1 89 ? 12.812 24.469 21.312 1 39.41 89 ALA B C 1
ATOM 1473 O O . ALA B 1 89 ? 12.922 25.578 20.75 1 39.41 89 ALA B O 1
ATOM 1474 N N . VAL B 1 90 ? 11.602 23.984 20.984 1 40.69 90 VAL B N 1
ATOM 1475 C CA . VAL B 1 90 ? 10.594 24.828 21.609 1 40.69 90 VAL B CA 1
ATOM 1476 C C . VAL B 1 90 ? 11.227 25.609 22.766 1 40.69 90 VAL B C 1
ATOM 1478 O O . VAL B 1 90 ? 11.789 25.031 23.688 1 40.69 90 VAL B O 1
ATOM 1481 N N . MET B 1 91 ? 11.969 26.609 22.516 1 36.59 91 MET B N 1
ATOM 1482 C CA . MET B 1 91 ? 12.258 27.609 23.547 1 36.59 91 MET B CA 1
ATOM 1483 C C . MET B 1 91 ? 11.117 27.703 24.562 1 36.59 91 MET B C 1
ATOM 1485 O O . MET B 1 91 ? 9.945 27.734 24.188 1 36.59 91 MET B O 1
ATOM 1489 N N . SER B 1 92 ? 11.234 27 25.688 1 35.44 92 SER B N 1
ATOM 1490 C CA . SER B 1 92 ? 10.516 27.219 26.938 1 35.44 92 SER B CA 1
ATOM 1491 C C . SER B 1 92 ? 10.039 28.672 27.062 1 35.44 92 SER B C 1
ATOM 1493 O O . SER B 1 92 ? 10.844 29.562 27.297 1 35.44 92 SER B O 1
ATOM 1495 N N . VAL B 1 93 ? 9.508 29.234 26.031 1 39.81 93 VAL B N 1
ATOM 1496 C CA . VAL B 1 93 ? 8.891 30.484 26.453 1 39.81 93 VAL B CA 1
ATOM 1497 C C . VAL B 1 93 ? 8.18 30.297 27.781 1 39.81 93 VAL B C 1
ATOM 1499 O O . VAL B 1 93 ? 7.289 29.453 27.906 1 39.81 93 VAL B O 1
ATOM 1502 N N . ARG B 1 94 ? 8.977 30.078 28.891 1 37.34 94 ARG B N 1
ATOM 1503 C CA . ARG B 1 94 ? 8.508 30.328 30.25 1 37.34 94 ARG B CA 1
ATOM 1504 C C . ARG B 1 94 ? 7.367 31.344 30.25 1 37.34 94 ARG B C 1
ATOM 1506 O O . ARG B 1 94 ? 7.527 32.469 29.766 1 37.34 94 ARG B O 1
ATOM 1513 N N . ASP B 1 95 ? 6.164 30.859 29.984 1 37.81 95 ASP B N 1
ATOM 1514 C CA . ASP B 1 95 ? 4.945 31.516 30.438 1 37.81 95 ASP B CA 1
ATOM 1515 C C . ASP B 1 95 ? 5.191 32.312 31.719 1 37.81 95 ASP B C 1
ATOM 1517 O O . ASP B 1 95 ? 5.496 31.734 32.75 1 37.81 95 ASP B O 1
ATOM 1521 N N . GLU B 1 96 ? 6.121 33.344 31.688 1 36.16 96 GLU B N 1
ATOM 1522 C CA . GLU B 1 96 ? 6.059 34.312 32.781 1 36.16 96 GLU B CA 1
ATOM 1523 C C . GLU B 1 96 ? 4.617 34.594 33.188 1 36.16 96 GLU B C 1
ATOM 1525 O O . GLU B 1 96 ? 3.857 35.188 32.406 1 36.16 96 GLU B O 1
ATOM 1530 N N . VAL B 1 97 ? 3.941 33.5 33.562 1 37.97 97 VAL B N 1
ATOM 1531 C CA . VAL B 1 97 ? 2.699 33.719 34.312 1 37.97 97 VAL B CA 1
ATOM 1532 C C . VAL B 1 97 ? 2.844 34.938 35.219 1 37.97 97 VAL B C 1
ATOM 1534 O O . VAL B 1 97 ? 3.768 35 36.031 1 37.97 97 VAL B O 1
ATOM 1537 N N . PHE B 1 98 ? 2.605 36.125 34.625 1 40.75 98 PHE B N 1
ATOM 1538 C CA . PHE B 1 98 ? 2.311 37.344 35.375 1 40.75 98 PHE B CA 1
ATOM 1539 C C . PHE B 1 98 ? 1.442 37.031 36.594 1 40.75 98 PHE B C 1
ATOM 1541 O O . PHE B 1 98 ? 0.263 36.688 36.469 1 40.75 98 PHE B O 1
ATOM 1548 N N . ILE B 1 99 ? 1.947 36.188 37.5 1 41.81 99 ILE B N 1
ATOM 1549 C CA . ILE B 1 99 ? 1.28 36.094 38.812 1 41.81 99 ILE B CA 1
ATOM 1550 C C . ILE B 1 99 ? 0.941 37.5 39.281 1 41.81 99 ILE B C 1
ATOM 1552 O O . ILE B 1 99 ? 1.838 38.312 39.562 1 41.81 99 ILE B O 1
ATOM 1556 N N . PRO B 1 100 ? -0.109 38.062 38.75 1 40.84 100 PRO B N 1
ATOM 1557 C CA . PRO B 1 100 ? -0.465 39.344 39.312 1 40.84 100 PRO B CA 1
ATOM 1558 C C . PRO B 1 100 ? -0.282 39.375 40.844 1 40.84 100 PRO B C 1
ATOM 1560 O O . PRO B 1 100 ? -0.343 38.344 41.5 1 40.84 100 PRO B O 1
ATOM 1563 N N . ASP B 1 101 ? 0.819 40.125 41.312 1 42.59 101 ASP B N 1
ATOM 1564 C CA . ASP B 1 101 ? 0.896 40.438 42.719 1 42.59 101 ASP B CA 1
ATOM 1565 C C . ASP B 1 101 ? -0.494 40.688 43.312 1 42.59 101 ASP B C 1
ATOM 1567 O O . ASP B 1 101 ? -1.312 41.375 42.719 1 42.59 101 ASP B O 1
ATOM 1571 N N . PRO B 1 102 ? -0.959 39.594 43.938 1 46.31 102 PRO B N 1
ATOM 1572 C CA . PRO B 1 102 ? -2.215 39.875 44.625 1 46.31 102 PRO B CA 1
ATOM 1573 C C . PRO B 1 102 ? -2.238 41.25 45.281 1 46.31 102 PRO B C 1
ATOM 1575 O O . PRO B 1 102 ? -3.162 41.594 46.031 1 46.31 102 PRO B O 1
ATOM 1578 N N . LYS B 1 103 ? -1.241 42.219 44.844 1 36.72 103 LYS B N 1
ATOM 1579 C CA . LYS B 1 103 ? -1.435 43.375 45.719 1 36.72 103 LYS B CA 1
ATOM 1580 C C . LYS B 1 103 ? -2.861 43.906 45.594 1 36.72 103 LYS B C 1
ATOM 1582 O O . LYS B 1 103 ? -3.383 44.5 46.562 1 36.72 103 LYS B O 1
ATOM 1587 N N . ASP B 1 104 ? -3.498 44.25 44.438 1 29.84 104 ASP B N 1
ATOM 1588 C CA . ASP B 1 104 ? -4.625 45.094 44.844 1 29.84 104 ASP B CA 1
ATOM 1589 C C . ASP B 1 104 ? -5.754 44.25 45.438 1 29.84 104 ASP B C 1
ATOM 1591 O O . ASP B 1 104 ? -6.012 43.156 44.969 1 29.84 104 ASP B O 1
#